Protein AF-A0A7X5IQI5-F1 (afdb_monomer_lite)

Foldseek 3Di:
DDDDDDDDDDDDDDDDDDDDDDDPPPPVVVVVVVVVVVVPVPPQFKKWKWFDDQFWIWIWIDGPVDTQPDIDTDGLVQVVCCVVVQWDWDDDDHKIWIWGDPVVVQKIKIWIWRWDDDPDPDIDIDIDIAIDRNVQVVVLSVFCNDPPGDRMDMDTGDPLQDQAAEAADDDCVLVVVQCVDPLSVVQVVVCSVPVRSDSQFNYKYWYDDPARNKTWIWTDRDPDTDDIWIQHWPDPVDSVPIHTDTDD

pLDDT: mean 82.88, std 21.62, range [30.42, 98.38]

Sequence (248 aa):
MPEAPRQGQLRRRHRPGRPGGAGTKAPETRRQQSKERKLTDMTNRIMLRAHADENTVQFRTVSAHMKSPQRFYVTYDELDRLQRDGCIITNDIHSFARLWLDKRRDRITFEFTWLTGRGFDRVEGVEQTIHLRWSAFRAFLETCRQPDGPKDFKAISLDVSRRPRLVFDGNQANLRAAIGNAQVRHKLGKALMTNFDWPDADEIHLYNDFTPYSFFFREFRGEKSCLCGGLILHGQEDMSKAYYGIHT

Radius of gyration: 30.49 Å; chains: 1; bounding box: 55×63×119 Å

Secondary structure (DSSP, 8-state):
------------PPPPPPPPP-----SHHHHHHHHHHHHHTS---PEEEEEE-SSEEEEEEE-SS-B-SS-EEEEHHHHHHHHHHSEEEEEETTEEEEEEEEGGGTEEEEEEEEEEE-SSS-EEEEEEEEEEEHHHHHHHHHHTTSTTS--EEEEEPP----PPEEEE-S--HHHHHHHHSHHHHHHHHHHHHHH---TT-SEEEEEE-SSTT-EEEEEEETTEEEEEEEEEEE-TTSTTT-EEEEE-

Structure (mmCIF, N/CA/C/O backbone):
data_AF-A0A7X5IQI5-F1
#
_entry.id   AF-A0A7X5IQI5-F1
#
loop_
_atom_site.group_PDB
_atom_site.id
_atom_site.type_symbol
_atom_site.label_atom_id
_atom_site.label_alt_id
_atom_site.label_comp_id
_atom_site.label_asym_id
_atom_site.label_entity_id
_atom_site.label_seq_id
_atom_site.pdbx_PDB_ins_code
_atom_site.Cartn_x
_atom_site.Cartn_y
_atom_site.Cartn_z
_atom_site.occupancy
_atom_site.B_iso_or_equiv
_atom_site.auth_seq_id
_atom_site.auth_comp_id
_atom_site.auth_asym_id
_atom_site.auth_atom_id
_atom_site.pdbx_PDB_model_num
ATOM 1 N N . MET A 1 1 ? 6.289 -50.576 90.627 1.00 42.94 1 MET A N 1
ATOM 2 C CA . MET A 1 1 ? 7.648 -50.201 91.081 1.00 42.94 1 MET A CA 1
ATOM 3 C C . MET A 1 1 ? 8.586 -51.299 90.605 1.00 42.94 1 MET A C 1
ATOM 5 O O . MET A 1 1 ? 8.185 -52.434 90.845 1.00 42.94 1 MET A O 1
ATOM 9 N N . PRO A 1 2 ? 9.728 -51.059 89.924 1.00 45.12 2 PRO A N 1
ATOM 10 C CA . PRO A 1 2 ? 10.553 -49.836 89.773 1.00 45.12 2 PRO A CA 1
ATOM 11 C C . PRO A 1 2 ? 10.635 -49.347 88.296 1.00 45.12 2 PRO A C 1
ATOM 13 O O . PRO A 1 2 ? 10.295 -50.089 87.384 1.00 45.12 2 PRO A O 1
ATOM 16 N N . GLU A 1 3 ? 10.739 -48.048 88.004 1.00 32.78 3 GLU A N 1
ATOM 17 C CA . GLU A 1 3 ? 11.923 -47.156 87.903 1.00 32.78 3 GLU A CA 1
ATOM 18 C C . GLU A 1 3 ? 12.832 -47.322 86.662 1.00 32.78 3 GLU A C 1
ATOM 20 O O . GLU A 1 3 ? 13.253 -48.410 86.290 1.00 32.78 3 GLU A O 1
ATOM 25 N N . ALA A 1 4 ? 13.077 -46.171 86.019 1.00 40.31 4 ALA A N 1
ATOM 26 C CA . ALA A 1 4 ? 13.769 -45.937 84.748 1.00 40.31 4 ALA A CA 1
ATOM 27 C C . ALA A 1 4 ? 15.312 -45.965 84.867 1.00 40.31 4 ALA A C 1
ATOM 29 O O . ALA A 1 4 ? 15.840 -46.036 85.975 1.00 40.31 4 ALA A O 1
ATOM 30 N N . PRO A 1 5 ? 16.055 -45.787 83.751 1.00 47.62 5 PRO A N 1
ATOM 31 C CA . PRO A 1 5 ? 16.629 -44.451 83.532 1.00 47.62 5 PRO A CA 1
ATOM 32 C C . PRO A 1 5 ? 16.702 -43.963 82.064 1.00 47.62 5 PRO A C 1
ATOM 34 O O . PRO A 1 5 ? 16.389 -44.656 81.104 1.00 47.62 5 PRO A O 1
ATOM 37 N N . ARG A 1 6 ? 17.071 -42.678 81.961 1.00 38.44 6 ARG A N 1
ATOM 38 C CA . ARG A 1 6 ? 17.030 -41.730 80.831 1.00 38.44 6 ARG A CA 1
ATOM 39 C C . ARG A 1 6 ? 18.225 -41.811 79.858 1.00 38.44 6 ARG A C 1
ATOM 41 O O . ARG A 1 6 ? 19.259 -42.363 80.204 1.00 38.44 6 ARG A O 1
ATOM 48 N N . GLN A 1 7 ? 18.087 -41.005 78.787 1.00 33.41 7 GLN A N 1
ATOM 49 C CA . GLN A 1 7 ? 19.075 -40.354 77.885 1.00 33.41 7 GLN A CA 1
ATOM 50 C C . GLN A 1 7 ? 19.042 -40.932 76.456 1.00 33.41 7 GLN A C 1
ATOM 52 O O . GLN A 1 7 ? 19.034 -42.136 76.289 1.00 33.41 7 GLN A O 1
ATOM 57 N N . GLY A 1 8 ? 19.002 -40.177 75.355 1.00 30.62 8 GLY A N 1
ATOM 58 C CA . GLY A 1 8 ? 18.989 -38.740 75.118 1.00 30.62 8 GLY A CA 1
ATOM 59 C C . GLY A 1 8 ? 19.003 -38.459 73.599 1.00 30.62 8 GLY A C 1
ATOM 60 O O . GLY A 1 8 ? 19.469 -39.272 72.815 1.00 30.62 8 GLY A O 1
ATOM 61 N N . GLN A 1 9 ? 18.525 -37.264 73.241 1.00 31.56 9 GLN A N 1
ATOM 62 C CA . GLN A 1 9 ? 18.927 -36.433 72.093 1.00 31.56 9 GLN A CA 1
ATOM 63 C C . GLN A 1 9 ? 18.494 -36.705 70.623 1.00 31.56 9 GLN A C 1
ATOM 65 O O . GLN A 1 9 ? 18.705 -37.748 70.025 1.00 31.56 9 GLN A O 1
ATOM 70 N N . LEU A 1 10 ? 18.056 -35.571 70.036 1.00 32.22 10 LEU A N 1
ATOM 71 C CA . LEU A 1 10 ? 18.273 -35.056 68.669 1.00 32.22 10 LEU A CA 1
ATOM 72 C C . LEU A 1 10 ? 17.287 -35.382 67.516 1.00 32.22 10 LEU A C 1
ATOM 74 O O . LEU A 1 10 ? 17.499 -36.217 66.650 1.00 32.22 10 LEU A O 1
ATOM 78 N N . ARG A 1 11 ? 16.245 -34.530 67.467 1.00 34.34 11 ARG A N 1
ATOM 79 C CA . ARG A 1 11 ? 15.677 -33.798 66.307 1.00 34.34 11 ARG A CA 1
ATOM 80 C C . ARG A 1 11 ? 15.997 -34.318 64.892 1.00 34.34 11 ARG A C 1
ATOM 82 O O . ARG A 1 11 ? 17.095 -34.061 64.422 1.00 34.34 11 ARG A O 1
ATOM 89 N N . ARG A 1 12 ? 14.949 -34.676 64.127 1.00 32.06 12 ARG A N 1
ATOM 90 C CA . ARG A 1 12 ? 14.580 -34.049 62.827 1.00 32.06 12 ARG A CA 1
ATOM 91 C C . ARG A 1 12 ? 13.070 -34.210 62.571 1.00 32.06 12 ARG A C 1
ATOM 93 O O . ARG A 1 12 ? 12.593 -35.317 62.371 1.00 32.06 12 ARG A O 1
ATOM 100 N N . ARG A 1 13 ? 12.307 -33.107 62.576 1.00 34.66 13 ARG A N 1
ATOM 101 C CA . ARG A 1 13 ? 10.926 -33.071 62.054 1.00 34.66 13 ARG A CA 1
ATOM 102 C C . ARG A 1 13 ? 10.969 -32.608 60.599 1.00 34.66 13 ARG A C 1
ATOM 104 O O . ARG A 1 13 ? 11.389 -31.485 60.329 1.00 34.66 13 ARG A O 1
ATOM 111 N N . HIS A 1 14 ? 10.520 -33.468 59.691 1.00 32.56 14 HIS A N 1
ATOM 112 C CA . HIS A 1 14 ? 10.196 -33.119 58.311 1.00 32.56 14 HIS A CA 1
ATOM 113 C C . HIS A 1 14 ? 8.991 -32.161 58.286 1.00 32.56 14 HIS A C 1
ATOM 115 O O . HIS A 1 14 ? 7.944 -32.460 58.856 1.00 32.56 14 HIS A O 1
ATOM 121 N N . ARG A 1 15 ? 9.136 -31.015 57.612 1.00 37.78 15 ARG A N 1
ATOM 122 C CA . ARG A 1 15 ? 8.022 -30.219 57.069 1.00 37.78 15 ARG A CA 1
ATOM 123 C C . ARG A 1 15 ? 7.898 -30.552 55.577 1.00 37.78 15 ARG A C 1
ATOM 125 O O . ARG A 1 15 ? 8.928 -30.480 54.905 1.00 37.78 15 ARG A O 1
ATOM 132 N N . PRO A 1 16 ? 6.706 -30.851 55.035 1.00 35.75 16 PRO A N 1
ATOM 133 C CA . PRO A 1 16 ? 6.493 -30.809 53.597 1.00 35.75 16 PRO A CA 1
ATOM 134 C C . PRO A 1 16 ? 6.345 -29.353 53.132 1.00 35.75 16 PRO A C 1
ATOM 136 O O . PRO A 1 16 ? 5.846 -28.489 53.858 1.00 35.75 16 PRO A O 1
ATOM 139 N N . GLY A 1 17 ? 6.884 -29.093 51.943 1.00 31.91 17 GLY A N 1
ATOM 140 C CA . GLY A 1 17 ? 7.150 -27.771 51.390 1.00 31.91 17 GLY A CA 1
ATOM 141 C C . GLY A 1 17 ? 5.930 -26.994 50.892 1.00 31.91 17 GLY A C 1
ATOM 142 O O . GLY A 1 17 ? 4.888 -27.545 50.548 1.00 31.91 17 GLY A O 1
ATOM 143 N N . ARG A 1 18 ? 6.125 -25.672 50.830 1.00 36.66 18 ARG A N 1
ATOM 144 C CA . ARG A 1 18 ? 5.309 -24.716 50.070 1.00 36.66 18 ARG A CA 1
ATOM 145 C C . ARG A 1 18 ? 5.490 -24.956 48.561 1.00 36.66 18 ARG A C 1
ATOM 147 O O . ARG A 1 18 ? 6.628 -25.188 48.152 1.00 36.66 18 ARG A O 1
ATOM 154 N N . PRO A 1 19 ? 4.453 -24.786 47.722 1.00 37.50 19 PRO A N 1
ATOM 155 C CA . PRO A 1 19 ? 4.652 -24.640 46.287 1.00 37.50 19 PRO A CA 1
ATOM 156 C C . PRO A 1 19 ? 5.252 -23.258 45.993 1.00 37.50 19 PRO A C 1
ATOM 158 O O . PRO A 1 19 ? 4.780 -22.238 46.499 1.00 37.50 19 PRO A O 1
ATOM 161 N N . GLY A 1 20 ? 6.327 -23.240 45.205 1.00 30.42 20 GLY A N 1
ATOM 162 C CA . GLY A 1 20 ? 6.990 -22.027 44.739 1.00 30.42 20 GLY A CA 1
ATOM 163 C C . GLY A 1 20 ? 6.106 -21.243 43.771 1.00 30.42 20 GLY A C 1
ATOM 164 O O . GLY A 1 20 ? 5.560 -21.801 42.823 1.00 30.42 20 GLY A O 1
ATOM 165 N N . GLY A 1 21 ? 5.976 -19.941 44.020 1.00 30.89 21 GLY A N 1
ATOM 166 C CA . GLY A 1 21 ? 5.332 -19.007 43.107 1.00 30.89 21 GLY A CA 1
ATOM 167 C C . GLY A 1 21 ? 6.154 -18.84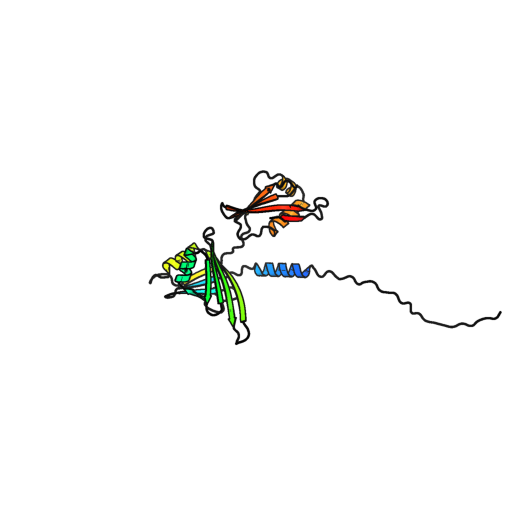4 41.831 1.00 30.89 21 GLY A C 1
ATOM 168 O O . GLY A 1 21 ? 7.329 -18.481 41.879 1.00 30.89 21 GLY A O 1
ATOM 169 N N . ALA A 1 22 ? 5.516 -19.100 40.692 1.00 32.47 22 ALA A N 1
ATOM 170 C CA . ALA A 1 22 ? 6.014 -18.730 39.380 1.00 32.47 22 ALA A CA 1
ATOM 171 C C . ALA A 1 22 ? 6.063 -17.197 39.281 1.00 32.47 22 ALA A C 1
ATOM 173 O O . ALA A 1 22 ? 5.034 -16.522 39.289 1.00 32.47 22 ALA A O 1
ATOM 174 N N . GLY A 1 23 ? 7.275 -16.646 39.223 1.00 32.38 23 GLY A N 1
ATOM 175 C CA . GLY A 1 23 ? 7.504 -15.233 38.956 1.00 32.38 23 GLY A CA 1
ATOM 176 C C . GLY A 1 23 ? 7.041 -14.872 37.545 1.00 32.38 23 GLY A C 1
ATOM 177 O O . GLY A 1 23 ? 7.530 -15.409 36.552 1.00 32.38 23 GLY A O 1
ATOM 178 N N . THR A 1 24 ? 6.101 -13.940 37.468 1.00 39.72 24 THR A N 1
ATOM 179 C CA . THR A 1 24 ? 5.552 -13.332 36.256 1.00 39.72 24 THR A CA 1
ATOM 180 C C . THR A 1 24 ? 6.640 -12.542 35.510 1.00 39.72 24 THR A C 1
ATOM 182 O O . THR A 1 24 ? 6.810 -11.340 35.703 1.00 39.72 24 THR A O 1
ATOM 185 N N . LYS A 1 25 ? 7.395 -13.199 34.622 1.00 39.12 25 LYS A N 1
ATOM 186 C CA . LYS A 1 25 ? 8.221 -12.524 33.604 1.00 39.12 25 LYS A CA 1
ATOM 187 C C . LYS A 1 25 ? 7.333 -12.092 32.432 1.00 39.12 25 LYS A C 1
ATOM 189 O O . LYS A 1 25 ? 7.223 -12.803 31.442 1.00 39.12 25 LYS A O 1
ATOM 194 N N . ALA A 1 26 ? 6.660 -10.948 32.554 1.00 49.78 26 ALA A N 1
ATOM 195 C CA . ALA A 1 26 ? 5.825 -10.397 31.476 1.00 49.78 26 ALA A CA 1
ATOM 196 C C . ALA A 1 26 ? 5.802 -8.855 31.269 1.00 49.78 26 ALA A C 1
ATOM 198 O O . ALA A 1 26 ? 4.912 -8.390 30.555 1.00 49.78 26 ALA A O 1
ATOM 199 N N . PRO A 1 27 ? 6.730 -8.021 31.793 1.00 40.78 27 PRO A N 1
ATOM 200 C CA . PRO A 1 27 ? 6.817 -6.620 31.355 1.00 40.78 27 PRO A CA 1
ATOM 201 C C . PRO A 1 27 ? 7.956 -6.320 30.359 1.00 40.78 27 PRO A C 1
ATOM 203 O O . PRO A 1 27 ? 7.870 -5.327 29.634 1.00 40.78 27 PRO A O 1
ATOM 206 N N . GLU A 1 28 ? 9.001 -7.152 30.276 1.00 38.62 28 GLU A N 1
ATOM 207 C CA . GLU A 1 28 ? 10.178 -6.882 29.425 1.00 38.62 28 GLU A CA 1
ATOM 208 C C . GLU A 1 28 ? 9.929 -7.150 27.941 1.00 38.62 28 GLU A C 1
ATOM 210 O O . GLU A 1 28 ? 10.261 -6.304 27.112 1.00 38.62 28 GLU A O 1
ATOM 215 N N . THR A 1 29 ? 9.239 -8.237 27.597 1.00 44.22 29 THR A N 1
ATOM 216 C CA . THR A 1 29 ? 8.947 -8.626 26.207 1.00 44.22 29 THR A CA 1
ATOM 217 C C . THR A 1 29 ? 8.091 -7.592 25.479 1.00 44.22 29 THR A C 1
ATOM 219 O O . THR A 1 29 ? 8.309 -7.315 24.304 1.00 44.22 29 THR A O 1
ATOM 222 N N . ARG A 1 30 ? 7.156 -6.940 26.183 1.00 43.69 30 ARG A N 1
ATOM 223 C CA . ARG A 1 30 ? 6.292 -5.895 25.605 1.00 43.69 30 ARG A CA 1
ATOM 224 C C . ARG A 1 30 ? 7.033 -4.569 25.420 1.00 43.69 30 ARG A C 1
ATOM 226 O O . ARG A 1 30 ? 6.749 -3.834 24.478 1.00 43.69 30 ARG A O 1
ATOM 233 N N . ARG A 1 31 ? 7.999 -4.267 26.296 1.00 40.53 31 ARG A N 1
ATOM 234 C CA . ARG A 1 31 ? 8.907 -3.116 26.157 1.00 40.53 31 ARG A CA 1
ATOM 235 C C . ARG A 1 31 ? 9.953 -3.344 25.070 1.00 40.53 31 ARG A C 1
ATOM 237 O O . ARG A 1 31 ? 10.265 -2.385 24.378 1.00 40.53 31 ARG A O 1
ATOM 244 N N . GLN A 1 32 ? 10.450 -4.568 24.894 1.00 40.41 32 GLN A N 1
ATOM 245 C CA . GLN A 1 32 ? 11.321 -4.945 23.779 1.00 40.41 32 GLN A CA 1
ATOM 246 C C . GLN A 1 32 ? 10.571 -4.911 22.453 1.00 40.41 32 GLN A C 1
ATOM 248 O O . GLN A 1 32 ? 11.012 -4.188 21.580 1.00 40.41 32 GLN A O 1
ATOM 253 N N . GLN A 1 33 ? 9.379 -5.504 22.344 1.00 41.34 33 GLN A N 1
ATOM 254 C CA . GLN A 1 33 ? 8.552 -5.386 21.135 1.00 41.34 33 GLN A CA 1
ATOM 255 C C . GLN A 1 33 ? 8.127 -3.941 20.847 1.00 41.34 33 GLN A C 1
ATOM 257 O O . GLN A 1 33 ? 8.052 -3.543 19.694 1.00 41.34 33 GLN A O 1
ATOM 262 N N . SER A 1 34 ? 7.857 -3.123 21.871 1.00 40.16 34 SER A N 1
ATOM 263 C CA . SER A 1 34 ? 7.557 -1.696 21.687 1.00 40.16 34 SER A CA 1
ATOM 264 C C . SER A 1 34 ? 8.796 -0.865 21.351 1.00 40.16 34 SER A C 1
ATOM 266 O O . SER A 1 34 ? 8.644 0.177 20.718 1.00 40.16 34 SER A O 1
ATOM 268 N N . LYS A 1 35 ? 9.993 -1.276 21.789 1.00 38.66 35 LYS A N 1
ATOM 269 C CA . LYS A 1 35 ? 11.268 -0.664 21.396 1.00 38.66 35 LYS A CA 1
ATOM 270 C C . LYS A 1 35 ? 11.672 -1.099 19.994 1.00 38.66 35 LYS A C 1
ATOM 272 O O . LYS A 1 35 ? 12.080 -0.234 19.246 1.00 38.66 35 LYS A O 1
ATOM 277 N N . GLU A 1 36 ? 11.496 -2.364 19.621 1.00 39.19 36 GLU A N 1
ATOM 278 C CA . GLU A 1 36 ? 11.696 -2.891 18.266 1.00 39.19 36 GLU A CA 1
ATOM 279 C C . GLU A 1 36 ? 10.701 -2.268 17.294 1.00 39.19 36 GLU A C 1
ATOM 281 O O . GLU A 1 36 ? 11.128 -1.759 16.270 1.00 39.19 36 GLU A O 1
ATOM 286 N N . ARG A 1 37 ? 9.414 -2.157 17.663 1.00 40.75 37 ARG A N 1
ATOM 287 C CA . ARG A 1 37 ? 8.417 -1.396 16.889 1.00 40.75 37 ARG A CA 1
ATOM 288 C C . ARG A 1 37 ? 8.769 0.089 16.768 1.00 40.75 37 ARG A C 1
ATOM 290 O O . ARG A 1 37 ? 8.561 0.667 15.712 1.00 40.75 37 ARG A O 1
ATOM 297 N N . LYS A 1 38 ? 9.326 0.711 17.817 1.00 36.75 38 LYS A N 1
ATOM 298 C CA . LYS A 1 38 ? 9.853 2.090 17.741 1.00 36.75 38 LYS A CA 1
ATOM 299 C C . LYS A 1 38 ? 11.155 2.199 16.943 1.00 36.75 38 LYS A C 1
ATOM 301 O O . LYS A 1 38 ? 11.432 3.264 16.411 1.00 36.75 38 LYS A O 1
ATOM 306 N N . LEU A 1 39 ? 11.958 1.138 16.873 1.00 34.41 39 LEU A N 1
ATOM 307 C CA . LEU A 1 39 ? 13.209 1.103 16.115 1.00 34.41 39 LEU A CA 1
ATOM 308 C C . LEU A 1 39 ? 12.931 0.873 14.623 1.00 34.41 39 LEU A C 1
ATOM 310 O O . LEU A 1 39 ? 13.616 1.456 13.791 1.00 34.41 39 LEU A O 1
ATOM 314 N N . THR A 1 40 ? 11.885 0.110 14.285 1.00 42.06 40 THR A N 1
ATOM 315 C CA . THR A 1 40 ? 11.347 -0.005 12.917 1.00 42.06 40 THR A CA 1
ATOM 316 C C . THR A 1 40 ? 10.629 1.264 12.451 1.00 42.06 40 THR A C 1
ATOM 318 O O . THR A 1 40 ? 10.488 1.467 11.251 1.00 42.06 40 THR A O 1
ATOM 321 N N . ASP A 1 41 ? 10.215 2.125 13.388 1.00 42.53 41 ASP A N 1
ATOM 322 C CA . ASP A 1 41 ? 9.586 3.430 13.129 1.00 42.53 41 ASP A CA 1
ATOM 323 C C . ASP A 1 41 ? 10.607 4.581 12.996 1.00 42.53 41 ASP A C 1
ATOM 325 O O . ASP A 1 41 ? 10.256 5.734 12.745 1.00 42.53 41 ASP A O 1
ATOM 329 N N . MET A 1 42 ? 11.914 4.290 13.081 1.00 41.22 42 MET A N 1
ATOM 330 C CA . MET A 1 42 ? 12.880 5.140 12.388 1.00 41.22 42 MET A CA 1
ATOM 331 C C . MET A 1 42 ? 12.684 4.877 10.905 1.00 41.22 42 MET A C 1
ATOM 333 O O . MET A 1 42 ? 13.218 3.895 10.397 1.00 41.22 42 MET A O 1
ATOM 337 N N . THR A 1 43 ? 11.883 5.725 10.252 1.00 52.38 43 THR A N 1
ATOM 338 C CA . THR A 1 43 ? 11.572 5.700 8.816 1.00 52.38 43 THR A CA 1
ATOM 339 C C . THR A 1 43 ? 12.789 5.196 8.046 1.00 52.38 43 THR A C 1
ATOM 341 O O . THR A 1 43 ? 13.746 5.940 7.812 1.00 52.38 43 THR A O 1
ATOM 344 N N . ASN A 1 44 ? 12.796 3.905 7.699 1.00 62.69 44 ASN A N 1
ATOM 345 C CA . ASN A 1 44 ? 13.854 3.318 6.895 1.00 62.69 44 ASN A CA 1
ATOM 346 C C . ASN A 1 44 ? 13.611 3.885 5.499 1.00 62.69 44 ASN A C 1
ATOM 348 O O . ASN A 1 44 ? 12.866 3.317 4.708 1.00 62.69 44 ASN A O 1
ATOM 352 N N . ARG A 1 45 ? 14.117 5.100 5.255 1.00 85.19 45 ARG A N 1
ATOM 353 C CA . ARG A 1 45 ? 13.915 5.835 4.009 1.00 85.19 45 ARG A CA 1
ATOM 354 C C . ARG A 1 45 ? 14.649 5.075 2.920 1.00 85.19 45 ARG A C 1
ATOM 356 O O . ARG A 1 45 ? 15.845 5.267 2.709 1.00 85.19 45 ARG A O 1
ATOM 363 N N . ILE A 1 46 ? 13.933 4.168 2.272 1.00 93.44 46 ILE A N 1
ATOM 364 C CA . ILE A 1 46 ? 14.447 3.402 1.151 1.00 93.44 46 ILE A CA 1
ATOM 365 C C . ILE A 1 46 ? 14.291 4.270 -0.096 1.00 93.44 46 ILE A C 1
ATOM 367 O O . ILE A 1 46 ? 13.198 4.715 -0.433 1.00 93.44 46 ILE A O 1
ATOM 371 N N . MET A 1 47 ? 15.396 4.535 -0.779 1.00 96.38 47 MET A N 1
ATOM 372 C CA . MET A 1 47 ? 15.415 5.106 -2.118 1.00 96.38 47 MET A CA 1
ATOM 373 C C . MET A 1 47 ? 15.306 3.979 -3.140 1.00 96.38 47 MET A C 1
ATOM 375 O O . MET A 1 47 ? 16.129 3.062 -3.121 1.00 96.38 47 MET A O 1
ATOM 379 N N . LEU A 1 48 ? 14.367 4.094 -4.075 1.00 97.62 48 LEU A N 1
ATOM 380 C CA . LEU A 1 48 ? 14.403 3.336 -5.319 1.00 97.62 48 LEU A CA 1
ATOM 381 C C . LEU A 1 48 ? 15.218 4.118 -6.348 1.00 97.62 48 LEU A C 1
ATOM 383 O O . LEU A 1 48 ? 15.000 5.314 -6.556 1.00 97.62 48 LEU A O 1
ATOM 387 N N . ARG A 1 49 ? 16.152 3.434 -7.000 1.00 98.19 49 ARG A N 1
ATOM 388 C CA . ARG A 1 49 ? 16.827 3.900 -8.209 1.00 98.19 49 ARG A CA 1
ATOM 389 C C . ARG A 1 49 ? 16.406 2.993 -9.351 1.00 98.19 49 ARG A C 1
ATOM 391 O O . ARG A 1 49 ? 16.530 1.780 -9.223 1.00 98.19 49 ARG A O 1
ATOM 398 N N . ALA A 1 50 ? 15.940 3.585 -10.434 1.00 98.06 50 ALA A N 1
ATOM 399 C CA . ALA A 1 50 ? 15.609 2.908 -11.671 1.00 98.06 50 ALA A CA 1
ATOM 400 C C . ALA A 1 50 ? 16.526 3.433 -12.779 1.00 98.06 50 ALA A C 1
ATOM 402 O O . ALA A 1 50 ? 16.815 4.630 -12.815 1.00 98.06 50 ALA A O 1
ATOM 403 N N . HIS A 1 51 ? 16.985 2.538 -13.645 1.00 97.94 51 HIS A N 1
ATOM 404 C CA . HIS A 1 51 ? 17.750 2.867 -14.839 1.00 97.94 51 HIS A CA 1
ATOM 405 C C . HIS A 1 51 ? 17.124 2.151 -16.035 1.00 97.94 51 HIS A C 1
ATOM 407 O O . HIS A 1 51 ? 16.944 0.939 -15.982 1.00 97.94 51 HIS A O 1
ATOM 413 N N . ALA A 1 52 ? 16.743 2.893 -17.066 1.00 97.44 52 ALA A N 1
ATOM 414 C CA . ALA A 1 52 ? 16.163 2.373 -18.291 1.00 97.44 52 ALA A CA 1
ATOM 415 C C . ALA A 1 52 ? 17.272 1.947 -19.257 1.00 97.44 52 ALA A C 1
ATOM 417 O O . ALA A 1 52 ? 18.164 2.732 -19.572 1.00 97.44 52 ALA A O 1
ATOM 418 N N . ASP A 1 53 ? 17.170 0.711 -19.722 1.00 93.44 53 ASP A N 1
ATOM 419 C CA . ASP A 1 53 ? 18.022 0.087 -20.730 1.00 93.44 53 ASP A CA 1
ATOM 420 C C . ASP A 1 53 ? 17.199 -0.149 -22.017 1.00 93.44 53 ASP A C 1
ATOM 422 O O . ASP A 1 53 ? 16.039 0.271 -22.106 1.00 93.44 53 ASP A O 1
ATOM 426 N N . GLU A 1 54 ? 17.768 -0.825 -23.015 1.00 89.81 54 GLU A N 1
ATOM 427 C CA . GLU A 1 54 ? 17.134 -1.084 -24.314 1.00 89.81 54 GLU A CA 1
ATOM 428 C C . GLU A 1 54 ? 15.770 -1.771 -24.185 1.00 89.81 54 GLU A C 1
ATOM 430 O O . GLU A 1 54 ? 14.818 -1.351 -24.835 1.00 89.81 54 GLU A O 1
ATOM 435 N N . ASN A 1 55 ? 15.657 -2.784 -23.316 1.00 93.12 55 ASN A N 1
ATOM 436 C CA . ASN A 1 55 ? 14.444 -3.606 -23.174 1.00 93.12 55 ASN A CA 1
ATOM 437 C C . ASN A 1 55 ? 13.937 -3.750 -21.728 1.00 93.12 55 ASN A C 1
ATOM 439 O O . ASN A 1 55 ? 12.919 -4.405 -21.480 1.00 93.12 55 ASN A O 1
ATOM 443 N N . THR A 1 56 ? 14.651 -3.180 -20.756 1.00 96.12 56 THR A N 1
ATOM 444 C CA . THR A 1 56 ? 14.359 -3.375 -19.331 1.00 96.12 56 THR A CA 1
ATOM 445 C C . THR A 1 56 ? 14.508 -2.088 -18.535 1.00 96.12 56 THR A C 1
ATOM 447 O O . THR A 1 56 ? 15.203 -1.158 -18.935 1.00 96.12 56 THR A O 1
ATOM 450 N N . VAL A 1 57 ? 13.881 -2.056 -17.364 1.00 97.50 57 VAL A N 1
ATOM 451 C CA . VAL A 1 57 ? 14.185 -1.101 -16.306 1.00 97.50 57 VAL A CA 1
ATOM 452 C C . VAL A 1 57 ? 14.848 -1.852 -15.163 1.00 97.50 57 VAL A C 1
ATOM 454 O O . VAL A 1 57 ? 14.295 -2.783 -14.581 1.00 97.50 57 VAL A O 1
ATOM 457 N N . GLN A 1 58 ? 16.051 -1.413 -14.833 1.00 96.88 58 GLN A N 1
ATOM 458 C CA . GLN A 1 58 ? 16.869 -1.942 -13.765 1.00 96.88 58 GLN A CA 1
ATOM 459 C C . GLN A 1 58 ? 16.585 -1.195 -12.459 1.00 96.88 58 GLN A C 1
ATOM 461 O O . GLN A 1 58 ? 16.903 -0.013 -12.327 1.00 96.88 58 GLN A O 1
ATOM 466 N N . PHE A 1 59 ? 16.101 -1.899 -11.444 1.00 97.44 59 PHE A N 1
ATOM 467 C CA . PHE A 1 59 ? 15.866 -1.373 -10.106 1.00 97.44 59 PHE A CA 1
ATOM 468 C C . PHE A 1 59 ? 17.005 -1.671 -9.136 1.00 97.44 59 PHE A C 1
ATOM 470 O O . PHE A 1 59 ? 17.679 -2.703 -9.191 1.00 97.44 59 PHE A O 1
ATOM 477 N N . ARG A 1 60 ? 17.204 -0.745 -8.201 1.00 96.06 60 ARG A N 1
ATOM 478 C CA . ARG A 1 60 ? 18.083 -0.900 -7.048 1.00 96.06 60 ARG A CA 1
ATOM 479 C C . ARG A 1 60 ? 17.513 -0.155 -5.855 1.00 96.06 60 ARG A C 1
ATOM 481 O O . ARG A 1 60 ? 17.059 0.979 -6.003 1.00 96.06 60 ARG A O 1
ATOM 488 N N . THR A 1 61 ? 17.619 -0.736 -4.670 1.00 95.94 61 THR A N 1
ATOM 489 C CA . THR A 1 61 ? 17.177 -0.089 -3.431 1.00 95.94 61 THR A CA 1
ATOM 490 C C . THR A 1 61 ? 18.377 0.335 -2.597 1.00 95.94 61 THR A C 1
ATOM 492 O O . THR A 1 61 ? 19.432 -0.310 -2.598 1.00 95.94 61 THR A O 1
ATOM 495 N N . VAL A 1 62 ? 18.248 1.468 -1.914 1.00 94.62 62 VAL A N 1
ATOM 496 C CA . VAL A 1 62 ? 19.280 1.992 -1.015 1.00 94.62 62 VAL A CA 1
ATOM 497 C C . VAL A 1 62 ? 18.605 2.571 0.217 1.00 94.62 62 VAL A C 1
ATOM 499 O O . VAL A 1 62 ? 17.804 3.491 0.096 1.00 94.62 62 VAL A O 1
ATOM 502 N N . SER A 1 63 ? 18.948 2.078 1.397 1.00 91.31 63 SER A N 1
ATOM 503 C CA . SER A 1 63 ? 18.597 2.684 2.679 1.00 91.31 63 SER A CA 1
ATOM 504 C C . SER A 1 63 ? 19.854 2.927 3.513 1.00 91.31 63 SER A C 1
ATOM 506 O O . SER A 1 63 ? 20.962 2.588 3.097 1.00 91.31 63 SER A O 1
ATOM 508 N N . ALA A 1 64 ? 19.694 3.516 4.699 1.00 86.81 64 ALA A N 1
ATOM 509 C CA . ALA A 1 64 ? 20.808 3.729 5.624 1.00 86.81 64 ALA A CA 1
ATOM 510 C C . ALA A 1 64 ? 21.462 2.415 6.094 1.00 86.81 64 ALA A C 1
ATOM 512 O O . ALA A 1 64 ? 22.647 2.398 6.409 1.00 86.81 64 ALA A O 1
ATOM 513 N N . HIS A 1 65 ? 20.697 1.321 6.128 1.00 85.06 65 HIS A N 1
ATOM 514 C CA . HIS A 1 65 ? 21.129 0.046 6.706 1.00 85.06 65 HIS A CA 1
ATOM 515 C C . HIS A 1 65 ? 21.504 -0.992 5.653 1.00 85.06 65 HIS A C 1
ATOM 517 O O . HIS A 1 65 ? 22.231 -1.936 5.950 1.00 85.06 65 HIS A O 1
ATOM 523 N N . MET A 1 66 ? 20.971 -0.865 4.436 1.00 86.69 66 MET A N 1
ATOM 524 C CA . MET A 1 66 ? 21.129 -1.892 3.419 1.00 86.69 66 MET A CA 1
ATOM 525 C C . MET A 1 66 ? 20.962 -1.324 2.012 1.00 86.69 66 MET A C 1
ATOM 527 O O . MET A 1 66 ? 20.178 -0.412 1.753 1.00 86.69 66 MET A O 1
ATOM 531 N N . LYS A 1 67 ? 21.706 -1.911 1.085 1.00 91.19 67 LYS A N 1
ATOM 532 C CA . LYS A 1 67 ? 21.559 -1.733 -0.354 1.00 91.19 67 LYS A CA 1
ATOM 533 C C . LYS A 1 67 ? 21.120 -3.066 -0.933 1.00 91.19 67 LYS A C 1
ATOM 535 O O . LYS A 1 67 ? 21.643 -4.082 -0.473 1.00 91.19 67 LYS A O 1
ATOM 540 N N . SER A 1 68 ? 20.242 -3.072 -1.940 1.00 91.19 68 SER A N 1
ATOM 541 C CA . SER A 1 68 ? 19.890 -4.339 -2.585 1.00 91.19 68 SER A CA 1
ATOM 542 C C . SER A 1 68 ? 21.166 -5.076 -3.020 1.00 91.19 68 SER A C 1
ATOM 544 O O . SER A 1 68 ? 22.103 -4.436 -3.539 1.00 91.19 68 SER A O 1
ATOM 546 N N . PRO A 1 69 ? 21.225 -6.400 -2.789 1.00 89.00 69 PRO A N 1
ATOM 547 C CA . PRO A 1 69 ? 22.421 -7.194 -3.057 1.00 89.00 69 PRO A CA 1
ATOM 548 C C . PRO A 1 69 ? 22.762 -7.198 -4.548 1.00 89.00 69 PRO A C 1
ATOM 550 O O . PRO A 1 69 ? 23.931 -7.138 -4.923 1.00 89.00 69 PRO A O 1
ATOM 553 N N . GLN A 1 70 ? 21.732 -7.157 -5.390 1.00 89.62 70 GLN A N 1
ATOM 554 C CA . GLN A 1 70 ? 21.836 -7.094 -6.839 1.00 89.62 70 GLN A CA 1
ATOM 555 C C . GLN A 1 70 ? 20.909 -6.029 -7.427 1.00 89.62 70 GLN A C 1
ATOM 557 O O . GLN A 1 70 ? 20.157 -5.343 -6.722 1.00 89.62 70 GLN A O 1
ATOM 562 N N . ARG A 1 71 ? 21.042 -5.847 -8.736 1.00 93.31 71 ARG A N 1
ATOM 563 C CA . ARG A 1 71 ? 20.079 -5.127 -9.566 1.00 93.31 71 ARG A CA 1
ATOM 564 C C . ARG A 1 71 ? 18.915 -6.067 -9.866 1.00 93.31 71 ARG A C 1
ATOM 566 O O . ARG A 1 71 ? 19.149 -7.264 -9.947 1.00 93.31 71 ARG A O 1
ATOM 573 N N . PHE A 1 72 ? 17.713 -5.520 -9.985 1.00 96.00 72 PHE A N 1
ATOM 574 C CA . PHE A 1 72 ? 16.525 -6.271 -10.380 1.00 96.00 72 PHE A CA 1
ATOM 575 C C . PHE A 1 72 ? 16.042 -5.759 -11.727 1.00 96.00 72 PHE A C 1
ATOM 577 O O . PHE A 1 72 ? 15.709 -4.578 -11.829 1.00 96.00 72 PHE A O 1
ATOM 584 N N . TYR A 1 73 ? 16.004 -6.604 -12.744 1.00 96.31 73 TYR A N 1
ATOM 585 C CA . TYR A 1 73 ? 15.562 -6.215 -14.080 1.00 96.31 73 TYR A CA 1
ATOM 586 C C . TYR A 1 73 ? 14.082 -6.550 -14.280 1.00 96.31 73 TYR A C 1
ATOM 588 O O . TYR A 1 73 ? 13.651 -7.658 -13.984 1.00 96.31 73 TYR A O 1
ATOM 596 N N . VAL A 1 74 ? 13.303 -5.588 -14.780 1.00 97.19 74 VAL A N 1
ATOM 597 C CA . VAL A 1 74 ? 11.911 -5.804 -15.212 1.00 97.19 74 VAL A CA 1
ATOM 598 C C . VAL A 1 74 ? 11.786 -5.372 -16.660 1.00 97.19 74 VAL A C 1
ATOM 600 O O . VAL A 1 74 ? 12.230 -4.283 -17.024 1.00 97.19 74 VAL A O 1
ATOM 603 N N . THR A 1 75 ? 11.191 -6.214 -17.492 1.00 96.88 75 THR A N 1
ATOM 604 C CA . THR A 1 75 ? 11.013 -5.927 -18.918 1.00 96.88 75 THR A CA 1
ATOM 605 C C . THR A 1 75 ? 9.961 -4.845 -19.152 1.00 96.88 75 THR A C 1
ATOM 607 O O . THR A 1 75 ? 9.047 -4.637 -18.347 1.00 96.88 75 THR A O 1
ATOM 610 N N . TYR A 1 76 ? 10.053 -4.158 -20.290 1.00 96.69 76 TYR A N 1
ATOM 611 C CA . TYR A 1 76 ? 9.016 -3.208 -20.691 1.00 96.69 76 TYR A CA 1
ATOM 612 C C . TYR A 1 76 ? 7.638 -3.858 -20.855 1.00 96.69 76 TYR A C 1
ATOM 614 O O . TYR A 1 76 ? 6.648 -3.223 -20.497 1.00 96.69 76 TYR A O 1
ATOM 622 N N . ASP A 1 77 ? 7.573 -5.115 -21.298 1.00 96.75 77 ASP A N 1
ATOM 623 C CA . ASP A 1 77 ? 6.318 -5.863 -21.430 1.00 96.75 77 ASP A CA 1
ATOM 624 C C . ASP A 1 77 ? 5.660 -6.133 -20.071 1.00 96.75 77 ASP A C 1
ATOM 626 O O . ASP A 1 77 ? 4.443 -5.998 -19.922 1.00 96.75 77 ASP A O 1
ATOM 630 N N . GLU A 1 78 ? 6.445 -6.480 -19.049 1.00 97.44 78 GLU A N 1
ATOM 631 C CA . GLU A 1 78 ? 5.945 -6.640 -17.680 1.00 97.44 78 GLU A CA 1
ATOM 632 C C . GLU A 1 78 ? 5.450 -5.312 -17.101 1.00 97.44 78 GLU A C 1
ATOM 634 O O . GLU A 1 78 ? 4.395 -5.270 -16.469 1.00 97.44 78 GLU A O 1
ATOM 639 N N . LEU A 1 79 ? 6.162 -4.211 -17.351 1.00 97.25 79 LEU A N 1
ATOM 640 C CA . LEU A 1 79 ? 5.732 -2.880 -16.916 1.00 97.25 79 LEU A CA 1
ATOM 641 C C . LEU A 1 79 ? 4.458 -2.427 -17.642 1.00 97.25 79 LEU A C 1
ATOM 643 O O . LEU A 1 79 ? 3.582 -1.823 -17.022 1.00 97.25 79 LEU A O 1
ATOM 647 N N . ASP A 1 80 ? 4.298 -2.772 -18.918 1.00 96.38 80 ASP A N 1
ATOM 648 C CA . ASP A 1 80 ? 3.070 -2.506 -19.672 1.00 96.38 80 ASP A CA 1
ATOM 649 C C . ASP A 1 80 ? 1.909 -3.389 -19.175 1.00 96.38 80 ASP A C 1
ATOM 651 O O . ASP A 1 80 ? 0.766 -2.932 -19.076 1.00 96.38 80 ASP A O 1
ATOM 655 N N . ARG A 1 81 ? 2.181 -4.638 -18.765 1.00 97.25 81 ARG A N 1
ATOM 656 C CA . ARG A 1 81 ? 1.209 -5.481 -18.042 1.00 97.25 81 ARG A CA 1
ATOM 657 C C . ARG A 1 81 ? 0.822 -4.881 -16.695 1.00 97.25 81 ARG A C 1
ATOM 659 O O . ARG A 1 81 ? -0.364 -4.817 -16.405 1.00 97.25 81 ARG A O 1
ATOM 666 N N . LEU A 1 82 ? 1.763 -4.352 -15.913 1.00 97.38 82 LEU A N 1
ATOM 667 C CA . LEU A 1 82 ? 1.454 -3.657 -14.658 1.00 97.38 82 LEU A CA 1
ATOM 668 C C . LEU A 1 82 ? 0.493 -2.479 -14.875 1.00 97.38 82 LEU A C 1
ATOM 670 O O . LEU A 1 82 ? -0.423 -2.283 -14.077 1.00 97.38 82 LEU A O 1
ATOM 674 N N . GLN A 1 83 ? 0.662 -1.707 -15.951 1.00 95.19 83 GLN A N 1
ATOM 675 C CA . GLN A 1 83 ? -0.233 -0.587 -16.263 1.00 95.19 83 GLN A CA 1
ATOM 676 C C . GLN A 1 83 ? -1.661 -1.036 -16.601 1.00 95.19 83 GLN A C 1
ATOM 678 O O . GLN A 1 83 ? -2.632 -0.406 -16.147 1.00 95.19 83 GLN A O 1
ATOM 683 N N . ARG A 1 84 ? -1.774 -2.120 -17.382 1.00 95.44 84 ARG A N 1
ATOM 684 C CA . ARG A 1 84 ? -3.046 -2.716 -17.815 1.00 95.44 84 ARG A CA 1
ATOM 685 C C . ARG A 1 84 ? -3.761 -3.437 -16.675 1.00 95.44 84 ARG A C 1
ATOM 687 O O . ARG A 1 84 ? -4.896 -3.093 -16.359 1.00 95.44 84 ARG A O 1
ATOM 694 N N . ASP A 1 85 ? -3.066 -4.363 -16.028 1.00 96.44 85 ASP A N 1
ATOM 695 C CA . ASP A 1 85 ? -3.634 -5.327 -15.081 1.00 96.44 85 ASP A CA 1
ATOM 696 C C . ASP A 1 85 ? -3.629 -4.787 -13.641 1.00 96.44 85 ASP A C 1
ATOM 698 O O . ASP A 1 85 ? -4.334 -5.286 -12.767 1.00 96.44 85 ASP A O 1
ATOM 702 N N . GLY A 1 86 ? -2.834 -3.748 -13.370 1.00 95.19 86 GLY A N 1
ATOM 703 C CA . GLY A 1 86 ? -2.712 -3.122 -12.054 1.00 95.19 86 GLY A CA 1
ATOM 704 C C . GLY A 1 86 ? -1.847 -3.897 -11.060 1.00 95.19 86 GLY A C 1
ATOM 705 O O . GLY A 1 86 ? -1.571 -3.372 -9.984 1.00 95.19 86 GLY A O 1
ATOM 706 N N . CYS A 1 87 ? -1.394 -5.108 -11.393 1.00 97.12 87 CYS A N 1
ATOM 707 C CA . CYS A 1 87 ? -0.506 -5.919 -10.566 1.00 97.12 87 CYS A CA 1
ATOM 708 C C . CYS A 1 87 ? 0.332 -6.866 -11.432 1.00 97.12 87 CYS A C 1
ATOM 710 O O . CYS A 1 87 ? -0.182 -7.446 -12.384 1.00 97.12 87 CYS A O 1
ATOM 712 N N . ILE A 1 88 ? 1.591 -7.082 -11.054 1.00 98.06 88 ILE A N 1
ATOM 713 C CA . ILE A 1 88 ? 2.457 -8.138 -11.589 1.00 98.06 88 ILE A CA 1
ATOM 714 C C . ILE A 1 88 ? 3.257 -8.793 -10.461 1.00 98.06 88 ILE A C 1
ATOM 716 O O . ILE A 1 88 ? 3.507 -8.189 -9.416 1.00 98.06 88 ILE A O 1
ATOM 720 N N . ILE A 1 89 ? 3.685 -10.027 -10.702 1.00 97.06 89 ILE A N 1
ATOM 721 C CA . ILE A 1 89 ? 4.755 -10.690 -9.959 1.00 97.06 89 ILE A CA 1
ATOM 722 C C . ILE A 1 89 ? 5.815 -11.040 -10.997 1.00 97.06 89 ILE A C 1
ATOM 724 O O . ILE A 1 89 ? 5.484 -11.589 -12.046 1.00 97.06 89 ILE A O 1
ATOM 728 N N . THR A 1 90 ? 7.059 -10.681 -10.717 1.00 96.12 90 THR A N 1
ATOM 729 C CA . THR A 1 90 ? 8.208 -10.880 -11.601 1.00 96.12 90 THR A CA 1
ATOM 730 C C . THR A 1 90 ? 9.380 -11.423 -10.789 1.00 96.12 90 THR A C 1
ATOM 732 O O . THR A 1 90 ? 9.426 -11.268 -9.564 1.00 96.12 90 THR A O 1
ATOM 735 N N . ASN A 1 91 ? 10.318 -12.091 -11.448 1.00 93.62 91 ASN A N 1
ATOM 736 C CA . ASN A 1 91 ? 11.502 -12.661 -10.825 1.00 93.62 91 ASN A CA 1
ATOM 737 C C . ASN A 1 91 ? 12.742 -12.371 -11.664 1.00 93.62 91 ASN A C 1
ATOM 739 O O . ASN A 1 91 ? 12.697 -12.394 -12.889 1.00 93.62 91 ASN A O 1
ATOM 743 N N . ASP A 1 92 ? 13.859 -12.163 -10.980 1.00 89.06 92 ASP A N 1
ATOM 744 C CA . ASP A 1 92 ? 15.155 -11.925 -11.597 1.00 89.06 92 ASP A CA 1
ATOM 745 C C . ASP A 1 92 ? 16.239 -12.678 -10.819 1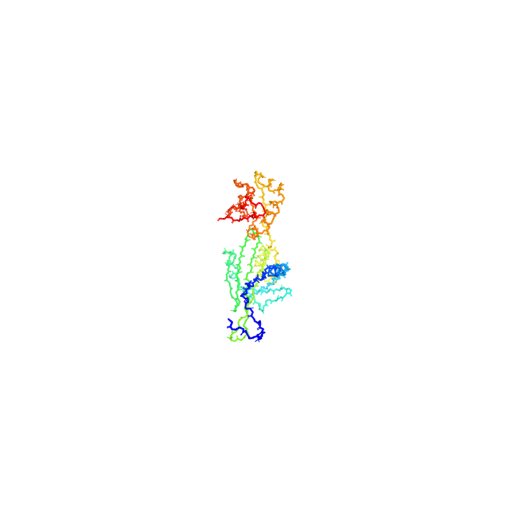.00 89.06 92 ASP A C 1
ATOM 747 O O . ASP A 1 92 ? 16.461 -12.460 -9.618 1.00 89.06 92 ASP A O 1
ATOM 751 N N . ILE A 1 93 ? 16.894 -13.610 -11.516 1.00 81.25 93 ILE A N 1
ATOM 752 C CA . ILE A 1 93 ? 17.830 -14.594 -10.962 1.00 81.25 93 ILE A CA 1
ATOM 753 C C . ILE A 1 93 ? 17.157 -15.421 -9.848 1.00 81.25 93 ILE A C 1
ATOM 755 O O . ILE A 1 93 ? 16.435 -16.376 -10.124 1.00 81.25 93 ILE A O 1
ATOM 759 N N . HIS A 1 94 ? 17.381 -15.045 -8.587 1.00 82.69 94 HIS A N 1
ATOM 760 C CA . HIS A 1 94 ? 16.826 -15.696 -7.398 1.00 82.69 94 HIS A CA 1
ATOM 761 C C . HIS A 1 94 ? 15.877 -14.783 -6.620 1.00 82.69 94 HIS A C 1
ATOM 763 O O . HIS A 1 94 ? 15.192 -15.249 -5.720 1.00 82.69 94 HIS A O 1
ATOM 769 N N . SER A 1 95 ? 15.840 -13.488 -6.930 1.00 92.25 95 SER A N 1
ATOM 770 C CA . SER A 1 95 ? 14.964 -12.543 -6.239 1.00 92.25 95 SER A CA 1
ATOM 771 C C . SER A 1 95 ? 13.615 -12.470 -6.946 1.00 92.25 95 SER A C 1
ATOM 773 O O . SER A 1 95 ? 13.524 -12.697 -8.152 1.00 92.25 95 SER A O 1
ATOM 775 N N . PHE A 1 96 ? 12.570 -12.095 -6.219 1.00 94.88 96 PHE A N 1
ATOM 776 C CA . PHE A 1 96 ? 11.266 -11.806 -6.810 1.00 94.88 96 PHE A CA 1
ATOM 777 C C . PHE A 1 96 ? 10.739 -10.460 -6.335 1.00 94.88 96 PHE A C 1
ATOM 779 O O . PHE A 1 96 ? 11.141 -9.946 -5.289 1.00 94.88 96 PHE A O 1
ATOM 786 N N . ALA A 1 97 ? 9.861 -9.874 -7.138 1.00 96.94 97 ALA A N 1
ATOM 787 C CA . ALA A 1 97 ? 9.208 -8.624 -6.828 1.00 96.94 97 ALA A CA 1
ATOM 788 C C . ALA A 1 97 ? 7.729 -8.698 -7.195 1.00 96.94 97 ALA A C 1
ATOM 790 O O . ALA A 1 97 ? 7.361 -9.119 -8.294 1.00 96.94 97 ALA A O 1
ATOM 791 N N . ARG A 1 98 ? 6.876 -8.242 -6.282 1.00 97.81 98 ARG A N 1
ATOM 792 C CA . ARG A 1 98 ? 5.471 -7.967 -6.572 1.00 97.81 98 ARG A CA 1
ATOM 793 C C . ARG A 1 98 ? 5.283 -6.466 -6.701 1.00 97.81 98 ARG A C 1
ATOM 795 O O . ARG A 1 98 ? 5.665 -5.706 -5.814 1.00 97.81 98 ARG A O 1
ATOM 802 N N . LEU A 1 99 ? 4.696 -6.041 -7.812 1.00 98.00 99 LEU A N 1
ATOM 803 C CA . LEU A 1 99 ? 4.382 -4.642 -8.073 1.00 98.00 99 LEU A CA 1
ATOM 804 C C . LEU A 1 99 ? 2.878 -4.505 -8.248 1.00 98.00 99 LEU A C 1
ATOM 806 O O . LEU A 1 99 ? 2.272 -5.294 -8.968 1.00 98.00 99 LEU A O 1
ATOM 810 N N . TRP A 1 100 ? 2.269 -3.498 -7.632 1.00 96.31 100 TRP A N 1
ATOM 811 C CA . TRP A 1 100 ? 0.857 -3.199 -7.866 1.00 96.31 100 TRP A CA 1
ATOM 812 C C . TRP A 1 100 ? 0.538 -1.719 -7.709 1.00 96.31 100 TRP A C 1
ATOM 814 O O . TRP A 1 100 ? 1.252 -0.962 -7.047 1.00 96.31 100 TRP A O 1
ATOM 824 N N . LEU A 1 101 ? -0.556 -1.319 -8.347 1.00 95.38 101 LEU A N 1
ATOM 825 C CA . LEU A 1 101 ? -1.020 0.054 -8.434 1.00 95.38 101 LEU A CA 1
ATOM 826 C C . LEU A 1 101 ? -2.245 0.266 -7.542 1.00 95.38 101 LEU A C 1
ATOM 828 O O . LEU A 1 101 ? -3.252 -0.427 -7.655 1.00 95.38 101 LEU A O 1
ATOM 832 N N . ASP A 1 102 ? -2.198 1.312 -6.728 1.00 89.31 102 ASP A N 1
ATOM 833 C CA . ASP A 1 102 ? -3.360 1.970 -6.141 1.00 89.31 102 ASP A CA 1
ATOM 834 C C . ASP A 1 102 ? -3.547 3.300 -6.883 1.00 89.31 102 ASP A C 1
ATOM 836 O O . ASP A 1 102 ? -3.059 4.356 -6.470 1.00 89.31 102 ASP A O 1
ATOM 840 N N . LYS A 1 103 ? -4.225 3.232 -8.040 1.00 85.50 103 LYS A N 1
ATOM 841 C CA . LYS A 1 103 ? -4.434 4.389 -8.929 1.00 85.50 103 LYS A CA 1
ATOM 842 C C . LYS A 1 103 ? -5.176 5.529 -8.223 1.00 85.50 103 LYS A C 1
ATOM 844 O O . LYS A 1 103 ? -4.925 6.689 -8.527 1.00 85.50 103 LYS A O 1
ATOM 849 N N . ARG A 1 104 ? -6.049 5.219 -7.256 1.00 83.25 104 ARG A N 1
ATOM 850 C CA . ARG A 1 104 ? -6.809 6.230 -6.509 1.00 83.25 104 ARG A CA 1
ATOM 851 C C . ARG A 1 104 ? -5.909 7.053 -5.595 1.00 83.25 104 ARG A C 1
ATOM 853 O O . ARG A 1 104 ? -6.110 8.255 -5.469 1.00 83.25 104 ARG A O 1
ATOM 860 N N . ARG A 1 105 ? -4.930 6.413 -4.955 1.00 82.88 105 ARG A N 1
ATOM 861 C CA . ARG A 1 105 ? -3.968 7.089 -4.072 1.00 82.88 105 ARG A CA 1
ATOM 862 C C . ARG A 1 105 ? -2.718 7.572 -4.792 1.00 82.88 105 ARG A C 1
ATOM 864 O O . ARG A 1 105 ? -1.762 7.952 -4.123 1.00 82.88 105 ARG A O 1
ATOM 871 N N . ASP A 1 106 ? -2.726 7.535 -6.124 1.00 91.62 106 ASP A N 1
ATOM 872 C CA . ASP A 1 106 ? -1.562 7.826 -6.952 1.00 91.62 106 ASP A CA 1
ATOM 873 C C . ASP A 1 106 ? -0.318 7.070 -6.458 1.00 91.62 106 ASP A C 1
ATOM 875 O O . ASP A 1 106 ? 0.741 7.653 -6.244 1.00 91.62 106 ASP A O 1
ATOM 879 N N . ARG A 1 107 ? -0.453 5.765 -6.198 1.00 92.94 107 ARG A N 1
ATOM 880 C CA . ARG A 1 107 ? 0.586 4.982 -5.523 1.00 92.94 107 ARG A CA 1
ATOM 881 C C . ARG A 1 107 ? 0.915 3.712 -6.287 1.00 92.94 107 ARG A C 1
ATOM 883 O O . ARG A 1 107 ? 0.027 2.968 -6.684 1.00 92.94 107 ARG A O 1
ATOM 890 N N . ILE A 1 108 ? 2.203 3.447 -6.439 1.00 96.62 108 ILE A N 1
ATOM 891 C CA . ILE A 1 108 ? 2.736 2.139 -6.821 1.00 96.62 108 ILE A CA 1
ATOM 892 C C . ILE A 1 108 ? 3.483 1.567 -5.622 1.00 96.62 108 ILE A C 1
ATOM 894 O O . ILE A 1 108 ? 4.233 2.290 -4.960 1.00 96.62 108 ILE A O 1
ATOM 898 N N . THR A 1 109 ? 3.276 0.284 -5.348 1.00 95.88 109 THR A N 1
ATOM 899 C CA . THR A 1 109 ? 4.039 -0.446 -4.337 1.00 95.88 109 THR A CA 1
ATOM 900 C C . THR A 1 109 ? 4.931 -1.477 -5.003 1.00 95.88 109 THR A C 1
ATOM 902 O O . THR A 1 109 ? 4.497 -2.164 -5.925 1.00 95.88 109 THR A O 1
ATOM 905 N N . PHE A 1 110 ? 6.158 -1.579 -4.508 1.00 96.94 110 PHE A N 1
ATOM 906 C CA . PHE A 1 110 ? 7.119 -2.621 -4.830 1.00 96.94 110 PHE A CA 1
ATOM 907 C C . PHE A 1 110 ? 7.377 -3.417 -3.553 1.00 96.94 110 PHE A C 1
ATOM 909 O O . PHE A 1 110 ? 7.872 -2.855 -2.579 1.00 96.94 110 PHE A O 1
ATOM 916 N N . GLU A 1 111 ? 7.057 -4.703 -3.554 1.00 95.81 111 GLU A N 1
ATOM 917 C CA . GLU A 1 111 ? 7.488 -5.667 -2.541 1.00 95.81 111 GLU A CA 1
ATOM 918 C C . GLU A 1 111 ? 8.622 -6.487 -3.141 1.00 95.81 111 GLU A C 1
ATOM 920 O O . GLU A 1 111 ? 8.379 -7.387 -3.943 1.00 95.81 111 GLU A O 1
ATOM 925 N N . PHE A 1 112 ? 9.860 -6.145 -2.794 1.00 96.19 112 PHE A N 1
ATOM 926 C CA . PHE A 1 112 ? 11.026 -6.928 -3.179 1.00 96.19 112 PHE A CA 1
ATOM 927 C C . PHE A 1 112 ? 11.323 -7.983 -2.125 1.00 96.19 112 PHE A C 1
ATOM 929 O O . PHE A 1 112 ? 11.444 -7.655 -0.944 1.00 96.19 112 PHE A O 1
ATOM 936 N N . THR A 1 113 ? 11.581 -9.204 -2.574 1.00 95.19 113 THR A N 1
ATOM 937 C CA . THR A 1 113 ? 12.238 -10.240 -1.784 1.00 95.19 113 THR A CA 1
ATOM 938 C C . THR A 1 113 ? 13.593 -10.518 -2.413 1.00 95.19 113 THR A C 1
ATOM 940 O O . THR A 1 113 ? 13.716 -11.203 -3.432 1.00 95.19 113 THR A O 1
ATOM 943 N N . TRP A 1 114 ? 14.625 -9.935 -1.808 1.00 93.62 114 TRP A N 1
ATOM 944 C CA . TRP A 1 114 ? 16.006 -10.093 -2.237 1.00 93.62 114 TRP A CA 1
ATOM 945 C C . TRP A 1 114 ? 16.556 -11.398 -1.701 1.00 93.62 114 TRP A C 1
ATOM 947 O O . TRP A 1 114 ? 16.652 -11.540 -0.485 1.00 93.62 114 TRP A O 1
ATOM 957 N N . LEU A 1 115 ? 16.959 -12.312 -2.579 1.00 90.81 115 LEU A N 1
ATOM 958 C CA . LEU A 1 115 ? 17.623 -13.553 -2.186 1.00 90.81 115 LEU A CA 1
ATOM 959 C C . LEU A 1 115 ? 19.093 -13.532 -2.603 1.00 90.81 115 LEU A C 1
ATOM 961 O O . LEU A 1 115 ? 19.432 -13.167 -3.728 1.00 90.81 115 LEU A O 1
ATOM 965 N N . THR A 1 116 ? 19.960 -13.965 -1.691 1.00 83.88 116 THR A N 1
ATOM 966 C CA . THR A 1 116 ? 21.388 -14.180 -1.936 1.00 83.88 116 THR A CA 1
ATOM 967 C C . THR A 1 116 ? 21.779 -15.590 -1.535 1.00 83.88 116 THR A C 1
ATOM 969 O O . THR A 1 116 ? 21.518 -16.011 -0.408 1.00 83.88 116 THR A O 1
ATOM 972 N N . GLY A 1 117 ? 22.440 -16.306 -2.440 1.00 76.06 117 GLY A N 1
ATOM 973 C CA . GLY A 1 117 ? 23.046 -17.599 -2.140 1.00 76.06 117 GLY A CA 1
ATOM 974 C C . GLY A 1 117 ? 24.468 -17.418 -1.616 1.00 76.06 117 GLY A C 1
ATOM 975 O O . GLY A 1 117 ? 25.264 -16.701 -2.224 1.00 76.06 117 GLY A O 1
ATOM 976 N N . ARG A 1 118 ? 24.811 -18.080 -0.508 1.00 65.75 118 ARG A N 1
ATOM 977 C CA . ARG A 1 118 ? 26.209 -18.300 -0.110 1.00 65.75 118 ARG A CA 1
ATOM 978 C C . ARG A 1 118 ? 26.530 -19.775 -0.332 1.00 65.75 118 ARG A C 1
ATOM 980 O O . ARG A 1 118 ? 26.362 -20.578 0.574 1.00 65.75 118 ARG A O 1
ATOM 987 N N . GLY A 1 119 ? 26.984 -20.123 -1.534 1.00 61.97 119 GLY A N 1
ATOM 988 C CA . GLY A 1 119 ? 27.294 -21.515 -1.878 1.00 61.97 119 GLY A CA 1
ATOM 989 C C . GLY A 1 119 ? 26.053 -22.393 -2.082 1.00 61.97 119 GLY A C 1
ATOM 990 O O . GLY A 1 119 ? 24.944 -21.890 -2.246 1.00 61.97 119 GLY A O 1
ATOM 991 N N . PHE A 1 120 ? 26.269 -23.710 -2.130 1.00 63.78 120 PHE A N 1
ATOM 992 C CA . PHE A 1 120 ? 25.284 -24.694 -2.599 1.00 63.78 120 PHE A CA 1
ATOM 993 C C . PHE A 1 120 ? 24.179 -25.058 -1.587 1.00 63.78 120 PHE A C 1
ATOM 995 O O . PHE A 1 120 ? 23.240 -25.749 -1.971 1.00 63.78 120 PHE A O 1
ATOM 1002 N N . ASP A 1 121 ? 24.253 -24.619 -0.327 1.00 77.88 121 ASP A N 1
ATOM 1003 C CA . ASP A 1 121 ? 23.370 -25.097 0.750 1.00 77.88 121 ASP A CA 1
ATOM 1004 C C . ASP A 1 121 ? 22.685 -23.998 1.584 1.00 77.88 121 ASP A C 1
ATOM 1006 O O . ASP A 1 121 ? 21.845 -24.313 2.430 1.00 77.88 121 ASP A O 1
ATOM 1010 N N . ARG A 1 122 ? 22.986 -22.710 1.357 1.00 78.94 122 ARG A N 1
ATOM 1011 C CA . ARG A 1 122 ? 22.435 -21.616 2.173 1.00 78.94 122 ARG A CA 1
ATOM 1012 C C . ARG A 1 122 ? 21.938 -20.434 1.347 1.00 78.94 122 ARG A C 1
ATOM 1014 O O . ARG A 1 122 ? 22.695 -19.786 0.624 1.00 78.94 122 ARG A O 1
ATOM 1021 N N . VAL A 1 123 ? 20.662 -20.102 1.546 1.00 83.88 123 VAL A N 1
ATOM 1022 C CA . VAL A 1 123 ? 20.005 -18.905 1.006 1.00 83.88 123 VAL A CA 1
ATOM 1023 C C . VAL A 1 123 ? 19.688 -17.955 2.159 1.00 83.88 123 VAL A C 1
ATOM 1025 O O . VAL A 1 123 ? 19.094 -18.351 3.159 1.00 83.88 123 VAL A O 1
ATOM 1028 N N . GLU A 1 124 ? 20.102 -16.698 2.026 1.00 86.50 124 GLU A N 1
ATOM 1029 C CA . GLU A 1 124 ? 19.714 -15.592 2.907 1.00 86.50 124 GLU A CA 1
ATOM 1030 C C . GLU A 1 124 ? 18.772 -14.662 2.133 1.00 86.50 124 GLU A C 1
ATOM 1032 O O . GLU A 1 124 ? 18.956 -14.463 0.930 1.00 86.50 124 GLU A O 1
ATOM 1037 N N . GLY A 1 125 ? 17.766 -14.099 2.808 1.00 89.00 125 GLY A N 1
ATOM 1038 C CA . GLY A 1 125 ? 16.769 -13.243 2.174 1.00 89.00 125 GLY A CA 1
ATOM 1039 C C . GLY A 1 125 ? 16.407 -12.018 3.003 1.00 89.00 125 GLY A C 1
ATOM 1040 O O . GLY A 1 125 ? 16.414 -12.076 4.233 1.00 89.00 125 GLY A O 1
ATOM 1041 N N . VAL A 1 126 ? 16.091 -10.909 2.329 1.00 90.81 126 VAL A N 1
ATOM 1042 C CA . VAL A 1 126 ? 15.551 -9.700 2.965 1.00 90.81 126 VAL A CA 1
ATOM 1043 C C . VAL A 1 126 ? 14.402 -9.136 2.142 1.00 90.81 126 VAL A C 1
ATOM 1045 O O . VAL A 1 126 ? 14.512 -8.984 0.926 1.00 90.81 126 VAL A O 1
ATOM 1048 N N . GLU A 1 127 ? 13.326 -8.763 2.826 1.00 92.06 127 GLU A N 1
ATOM 1049 C CA . GLU A 1 127 ? 12.182 -8.088 2.222 1.00 92.06 127 GLU A CA 1
ATOM 1050 C C . GLU A 1 127 ? 12.314 -6.566 2.318 1.00 92.06 127 GLU A C 1
ATOM 1052 O O . GLU A 1 127 ? 12.768 -6.015 3.326 1.00 92.06 127 GLU A O 1
ATOM 1057 N N . GLN A 1 128 ? 11.919 -5.870 1.254 1.00 92.31 128 GLN A N 1
ATOM 1058 C CA . GLN A 1 128 ? 11.818 -4.417 1.226 1.00 92.31 128 GLN A CA 1
ATOM 1059 C C . GLN A 1 128 ? 10.559 -3.981 0.491 1.00 92.31 128 GLN A C 1
ATOM 1061 O O . GLN A 1 128 ? 10.416 -4.219 -0.708 1.00 92.31 128 GLN A O 1
ATOM 1066 N N . THR A 1 129 ? 9.709 -3.249 1.204 1.00 92.75 129 THR A N 1
ATOM 1067 C CA . THR A 1 129 ? 8.525 -2.611 0.632 1.00 92.75 129 THR A CA 1
ATOM 1068 C C . THR A 1 129 ? 8.800 -1.136 0.372 1.00 92.75 129 THR A C 1
ATOM 1070 O O . THR A 1 129 ? 9.319 -0.423 1.232 1.00 92.75 129 THR A O 1
ATOM 1073 N N . ILE A 1 130 ? 8.471 -0.678 -0.833 1.00 93.25 130 ILE A N 1
ATOM 1074 C CA . ILE A 1 130 ? 8.657 0.704 -1.280 1.00 93.25 130 ILE A CA 1
ATOM 1075 C C . ILE A 1 130 ? 7.354 1.203 -1.874 1.00 93.25 130 ILE A C 1
ATOM 1077 O O . ILE A 1 130 ? 6.741 0.522 -2.692 1.00 93.25 130 ILE A O 1
ATOM 1081 N N . HIS A 1 131 ? 6.983 2.431 -1.535 1.00 93.44 131 HIS A N 1
ATOM 1082 C CA . HIS A 1 131 ? 5.820 3.099 -2.101 1.00 93.44 131 HIS A CA 1
ATOM 1083 C C . HIS A 1 131 ? 6.256 4.366 -2.813 1.00 93.44 131 HIS A C 1
ATOM 1085 O O . HIS A 1 131 ? 6.927 5.198 -2.213 1.00 93.44 131 HIS A O 1
ATOM 1091 N N . LEU A 1 132 ? 5.862 4.552 -4.067 1.00 95.81 132 LEU A N 1
ATOM 1092 C CA . LEU A 1 132 ? 6.158 5.766 -4.828 1.00 95.81 132 LEU A CA 1
ATOM 1093 C C . LEU A 1 132 ? 4.875 6.389 -5.362 1.00 95.81 132 LEU A C 1
ATOM 1095 O O . LEU A 1 132 ? 3.846 5.718 -5.450 1.00 95.81 132 LEU A O 1
ATOM 1099 N N . ARG A 1 133 ? 4.956 7.660 -5.776 1.00 95.50 133 ARG A N 1
ATOM 1100 C CA . ARG A 1 133 ? 3.880 8.261 -6.565 1.00 95.50 133 ARG A CA 1
ATOM 1101 C C . ARG A 1 133 ? 3.813 7.586 -7.927 1.00 95.50 133 ARG A C 1
ATOM 1103 O O . ARG A 1 133 ? 4.805 7.595 -8.661 1.00 95.50 133 ARG A O 1
ATOM 1110 N N . TRP A 1 134 ? 2.661 7.011 -8.255 1.00 96.25 134 TRP A N 1
ATOM 1111 C CA . TRP A 1 134 ? 2.460 6.325 -9.526 1.00 96.25 134 TRP A CA 1
ATOM 1112 C C . TRP A 1 134 ? 2.609 7.294 -10.698 1.00 96.25 134 TRP A C 1
ATOM 1114 O O . TRP A 1 134 ? 3.322 6.984 -11.639 1.00 96.25 134 TRP A O 1
ATOM 1124 N N . SER A 1 135 ? 2.038 8.491 -10.612 1.00 96.56 135 SER A N 1
ATOM 1125 C CA . SER A 1 135 ? 2.113 9.545 -11.627 1.00 96.56 135 SER A CA 1
ATOM 1126 C C . SER A 1 135 ? 3.552 9.880 -12.022 1.00 96.56 135 SER A C 1
ATOM 1128 O O . SER A 1 135 ? 3.876 9.900 -13.208 1.00 96.56 135 SER A O 1
ATOM 1130 N N . ALA A 1 136 ? 4.428 10.078 -11.034 1.00 97.00 136 ALA A N 1
ATOM 1131 C CA . ALA A 1 136 ? 5.838 10.384 -11.253 1.00 97.00 136 ALA A CA 1
ATOM 1132 C C . ALA A 1 136 ? 6.584 9.211 -11.902 1.00 97.00 136 ALA A C 1
ATOM 1134 O O . ALA A 1 136 ? 7.360 9.409 -12.834 1.00 97.00 136 ALA A O 1
ATOM 1135 N N . PHE A 1 137 ? 6.340 7.987 -11.427 1.00 97.56 137 PHE A N 1
ATOM 1136 C CA . PHE A 1 137 ? 6.982 6.804 -11.991 1.00 97.56 137 PHE A CA 1
ATOM 1137 C C . PHE A 1 137 ? 6.460 6.483 -13.402 1.00 97.56 137 PHE A C 1
ATOM 1139 O O . PHE A 1 137 ? 7.245 6.164 -14.288 1.00 97.56 137 PHE A O 1
ATOM 1146 N N . ARG A 1 138 ? 5.159 6.657 -13.651 1.00 96.81 138 ARG A N 1
ATOM 1147 C CA . ARG A 1 138 ? 4.529 6.503 -14.967 1.00 96.81 138 ARG A CA 1
ATOM 1148 C C . ARG A 1 138 ? 5.092 7.491 -15.982 1.00 96.81 138 ARG A C 1
ATOM 1150 O O . ARG A 1 138 ? 5.440 7.073 -17.076 1.00 96.81 138 ARG A O 1
ATOM 1157 N N . ALA A 1 139 ? 5.240 8.763 -15.608 1.00 96.62 139 ALA A N 1
ATOM 1158 C CA . ALA A 1 139 ? 5.840 9.771 -16.482 1.00 96.62 139 ALA A CA 1
ATOM 1159 C C . ALA A 1 139 ? 7.270 9.385 -16.901 1.00 96.62 139 ALA A C 1
ATOM 1161 O O . ALA A 1 139 ? 7.653 9.573 -18.055 1.00 96.62 139 ALA A O 1
ATOM 1162 N N . PHE A 1 140 ? 8.046 8.784 -15.990 1.00 97.56 140 PHE A N 1
ATOM 1163 C CA . PHE A 1 140 ? 9.339 8.196 -16.338 1.00 97.56 140 PHE A CA 1
ATOM 1164 C C . PHE A 1 140 ? 9.188 7.037 -17.331 1.00 97.56 140 PHE A C 1
ATOM 1166 O O . PHE A 1 140 ? 9.846 7.061 -18.363 1.00 97.56 140 PHE A O 1
ATOM 1173 N N . LEU A 1 141 ? 8.304 6.064 -17.081 1.00 96.19 141 LEU A N 1
ATOM 1174 C CA . LEU A 1 141 ? 8.102 4.921 -17.987 1.00 96.19 141 LEU A CA 1
ATOM 1175 C C . LEU A 1 141 ? 7.646 5.328 -19.398 1.00 96.19 141 LEU A C 1
ATOM 1177 O O . LEU A 1 141 ? 8.044 4.702 -20.377 1.00 96.19 141 LEU A O 1
ATOM 1181 N N . GLU A 1 142 ? 6.828 6.374 -19.507 1.00 94.69 142 GLU A N 1
ATOM 1182 C CA . GLU A 1 142 ? 6.324 6.897 -20.784 1.00 94.69 142 GLU A CA 1
ATOM 1183 C C . GLU A 1 142 ? 7.415 7.607 -21.602 1.00 94.69 142 GLU A C 1
ATOM 1185 O O . GLU A 1 142 ? 7.340 7.651 -22.829 1.00 94.69 142 GLU A O 1
ATOM 1190 N N . THR A 1 143 ? 8.442 8.146 -20.939 1.00 95.50 143 THR A N 1
ATOM 1191 C CA . THR A 1 143 ? 9.475 8.970 -21.584 1.00 95.50 143 THR A CA 1
ATOM 1192 C C . THR A 1 143 ? 10.822 8.268 -21.713 1.00 95.50 143 THR A C 1
ATOM 1194 O O . THR A 1 143 ? 11.549 8.537 -22.664 1.00 95.50 143 THR A O 1
ATOM 1197 N N . CYS A 1 144 ? 11.163 7.326 -20.831 1.00 95.56 144 CYS A N 1
ATOM 1198 C CA . CYS A 1 144 ? 12.496 6.719 -20.778 1.00 95.56 144 CYS A CA 1
ATOM 1199 C C . CYS A 1 144 ? 12.851 5.857 -21.998 1.00 95.56 144 CYS A C 1
ATOM 1201 O O . CYS A 1 144 ? 14.033 5.637 -22.267 1.00 95.56 144 CYS A O 1
ATOM 1203 N N . ARG A 1 145 ? 11.847 5.410 -22.765 1.00 92.25 145 ARG A N 1
ATOM 1204 C CA . ARG A 1 145 ? 12.023 4.649 -24.014 1.00 92.25 145 ARG A CA 1
ATOM 1205 C C . ARG A 1 145 ? 12.462 5.526 -25.192 1.00 92.25 145 ARG A C 1
ATOM 1207 O O . ARG A 1 145 ? 12.994 5.000 -26.164 1.00 92.25 145 ARG A O 1
ATOM 1214 N N . GLN A 1 146 ? 12.271 6.844 -25.113 1.00 92.69 146 GLN A N 1
ATOM 1215 C CA . GLN A 1 146 ? 12.684 7.757 -26.179 1.00 92.69 146 GLN A CA 1
ATOM 1216 C C . GLN A 1 146 ? 14.221 7.885 -26.235 1.00 92.69 146 GLN A C 1
ATOM 1218 O O . GLN A 1 146 ? 14.883 7.725 -25.198 1.00 92.69 146 GLN A O 1
ATOM 1223 N N . PRO A 1 147 ? 14.818 8.164 -27.412 1.00 89.62 147 PRO A N 1
ATOM 1224 C CA . PRO A 1 147 ? 16.270 8.323 -27.551 1.00 89.62 147 PRO A CA 1
ATOM 1225 C C . PRO A 1 147 ? 16.857 9.420 -26.649 1.00 89.62 147 PRO A C 1
ATOM 1227 O O . PRO A 1 147 ? 17.918 9.236 -26.062 1.00 89.62 147 PRO A O 1
ATOM 1230 N N . ASP A 1 148 ? 16.137 10.529 -26.501 1.00 91.69 148 ASP A N 1
ATOM 1231 C CA . ASP A 1 148 ? 16.455 11.701 -25.677 1.00 91.69 148 ASP A CA 1
ATOM 1232 C C . ASP A 1 148 ? 15.760 11.685 -24.301 1.00 91.69 148 ASP A C 1
ATOM 1234 O O . ASP A 1 148 ? 15.898 12.614 -23.503 1.00 91.69 148 ASP A O 1
ATOM 1238 N N . GLY A 1 149 ? 15.022 10.614 -24.005 1.00 92.50 149 GLY A N 1
ATOM 1239 C CA . GLY A 1 149 ? 14.299 10.440 -22.755 1.00 92.50 149 GLY A CA 1
ATOM 1240 C C . GLY A 1 149 ? 15.210 10.218 -21.542 1.00 92.50 149 GLY A C 1
ATOM 1241 O O . GLY A 1 149 ? 16.336 9.723 -21.672 1.00 92.50 149 GLY A O 1
ATOM 1242 N N . PRO A 1 150 ? 14.729 10.522 -20.322 1.00 95.75 150 PRO A N 1
ATOM 1243 C CA . PRO A 1 150 ? 15.496 10.293 -19.105 1.00 95.75 150 PRO A CA 1
ATOM 1244 C C . PRO A 1 150 ? 15.757 8.797 -18.910 1.00 95.75 150 PRO A C 1
ATOM 1246 O O . PRO A 1 150 ? 14.824 7.999 -18.871 1.00 95.75 150 PRO A O 1
ATOM 1249 N N . LYS A 1 151 ? 17.024 8.411 -18.729 1.00 97.31 151 LYS A N 1
ATOM 1250 C CA . LYS A 1 151 ? 17.383 7.014 -18.430 1.00 97.31 151 LYS A CA 1
ATOM 1251 C C . LYS A 1 151 ? 17.389 6.703 -16.942 1.00 97.31 151 LYS A C 1
ATOM 1253 O O . LYS A 1 151 ? 17.199 5.556 -16.572 1.00 97.31 151 LYS A O 1
ATOM 1258 N N . ASP A 1 152 ? 17.528 7.700 -16.075 1.00 98.00 152 ASP A N 1
ATOM 1259 C CA . ASP A 1 152 ? 17.534 7.499 -14.627 1.00 98.00 152 ASP A CA 1
ATOM 1260 C C . ASP A 1 152 ? 16.277 8.055 -13.960 1.00 98.00 152 ASP A C 1
ATOM 1262 O O . ASP A 1 152 ? 15.837 9.170 -14.237 1.00 98.00 152 ASP A O 1
ATOM 1266 N N . PHE A 1 153 ? 15.770 7.316 -12.978 1.00 98.19 153 PHE A N 1
ATOM 1267 C CA . PHE A 1 153 ? 14.741 7.778 -12.057 1.00 98.19 153 PHE A CA 1
ATOM 1268 C C . PHE A 1 153 ? 15.132 7.442 -10.620 1.00 98.19 153 PHE A C 1
ATOM 1270 O O . PHE A 1 153 ? 15.650 6.365 -10.318 1.00 98.19 153 PHE A O 1
ATOM 1277 N N . LYS A 1 154 ? 14.910 8.384 -9.703 1.00 97.88 154 LYS A N 1
ATOM 1278 C CA . LYS A 1 154 ? 15.219 8.214 -8.281 1.00 97.88 154 LYS A CA 1
ATOM 1279 C C . LYS A 1 154 ? 14.090 8.788 -7.453 1.00 97.88 154 LYS A C 1
ATOM 1281 O O . LYS A 1 154 ? 13.702 9.935 -7.655 1.00 97.88 154 LYS A O 1
ATOM 1286 N N . ALA A 1 155 ? 13.617 8.020 -6.483 1.00 96.88 155 ALA A N 1
ATOM 1287 C CA . ALA A 1 155 ? 12.608 8.493 -5.551 1.00 96.88 155 ALA A CA 1
ATOM 1288 C C . ALA A 1 155 ? 12.799 7.862 -4.172 1.00 96.88 155 ALA A C 1
ATOM 1290 O O . ALA A 1 155 ? 13.166 6.693 -4.047 1.00 96.88 155 ALA A O 1
ATOM 1291 N N . ILE A 1 156 ? 12.560 8.660 -3.134 1.00 95.81 156 ILE A N 1
ATOM 1292 C CA . ILE A 1 156 ? 12.465 8.171 -1.758 1.00 95.81 156 ILE A CA 1
ATOM 1293 C C . ILE A 1 156 ? 11.075 7.569 -1.565 1.00 95.81 156 ILE A C 1
ATOM 1295 O O . ILE A 1 156 ? 10.090 8.169 -1.997 1.00 95.81 156 ILE A O 1
ATOM 1299 N N . SER A 1 157 ? 11.009 6.408 -0.911 1.00 93.81 157 SER A N 1
ATOM 1300 C CA . SER A 1 157 ? 9.746 5.783 -0.530 1.00 93.81 157 SER A CA 1
ATOM 1301 C C . SER A 1 157 ? 8.890 6.762 0.265 1.00 93.81 157 SER A C 1
ATOM 1303 O O . SER A 1 157 ? 9.365 7.397 1.209 1.00 93.81 157 SER A O 1
ATOM 1305 N N . LEU A 1 158 ? 7.621 6.857 -0.110 1.00 89.56 158 LEU A N 1
ATOM 1306 C CA . LEU A 1 158 ? 6.607 7.572 0.639 1.00 89.56 158 LEU A CA 1
ATOM 1307 C C . LEU A 1 158 ? 6.462 6.938 2.021 1.00 89.56 158 LEU A C 1
ATOM 1309 O O . LEU A 1 158 ? 6.488 5.711 2.160 1.00 89.56 158 LEU A O 1
ATOM 1313 N N . ASP A 1 159 ? 6.273 7.788 3.023 1.00 81.00 159 ASP A N 1
ATOM 1314 C CA . ASP A 1 159 ? 5.761 7.352 4.311 1.00 81.00 159 ASP A CA 1
ATOM 1315 C C . ASP A 1 159 ? 4.260 7.096 4.149 1.00 81.00 159 ASP A C 1
ATOM 1317 O O . ASP A 1 159 ? 3.466 8.021 3.962 1.00 81.00 159 ASP A O 1
ATOM 1321 N N . VAL A 1 160 ? 3.895 5.817 4.110 1.00 71.56 160 VAL A N 1
ATOM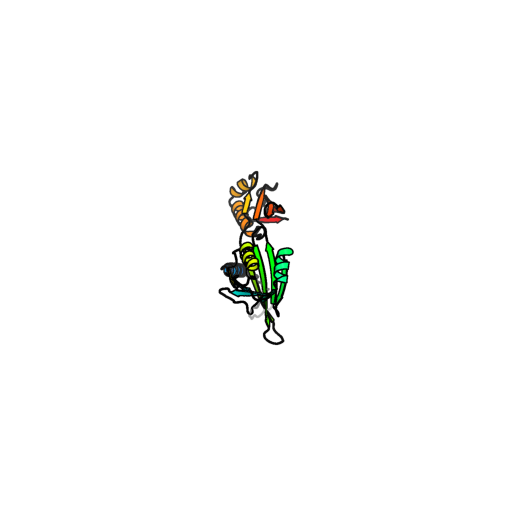 1322 C CA . VAL A 1 160 ? 2.505 5.375 3.966 1.00 71.56 160 VAL A CA 1
ATOM 1323 C C . VAL A 1 160 ? 1.846 5.085 5.306 1.00 71.56 160 VAL A C 1
ATOM 1325 O O . VAL A 1 160 ? 0.720 4.587 5.311 1.00 71.56 160 VAL A O 1
ATOM 1328 N N . SER A 1 161 ? 2.497 5.405 6.434 1.00 62.34 161 SER A N 1
ATOM 1329 C CA . SER A 1 161 ? 1.840 5.378 7.740 1.00 62.34 161 SER A CA 1
ATOM 1330 C C . SER A 1 161 ? 0.827 6.532 7.788 1.00 62.34 161 SER A C 1
ATOM 1332 O O . SER A 1 161 ? 1.057 7.647 8.255 1.00 62.34 161 SER A O 1
ATOM 1334 N N . ARG A 1 162 ? -0.337 6.289 7.189 1.00 66.94 162 ARG A N 1
ATOM 1335 C CA . ARG A 1 162 ? -1.494 7.155 7.324 1.00 66.94 162 ARG A CA 1
ATOM 1336 C C . ARG A 1 162 ? -2.553 6.350 8.037 1.00 66.94 162 ARG A C 1
ATOM 1338 O O . ARG A 1 162 ? -3.214 5.504 7.447 1.00 66.94 162 ARG A O 1
ATOM 1345 N N . ARG A 1 163 ? -2.704 6.634 9.327 1.00 77.25 163 ARG A N 1
ATOM 1346 C CA . ARG A 1 163 ? -3.904 6.219 10.043 1.00 77.25 163 ARG A CA 1
ATOM 1347 C C . ARG A 1 163 ? -5.116 6.831 9.341 1.00 77.25 163 ARG A C 1
ATOM 1349 O O . ARG A 1 163 ? -5.048 8.013 8.979 1.00 77.25 163 ARG A O 1
ATOM 1356 N N . PRO A 1 164 ? -6.200 6.067 9.156 1.00 87.56 164 PRO A N 1
ATOM 1357 C CA . PRO A 1 164 ? -7.417 6.608 8.586 1.00 87.56 164 PRO A CA 1
ATOM 1358 C C . PRO A 1 164 ? -7.919 7.774 9.434 1.00 87.56 164 PRO A C 1
ATOM 1360 O O . PRO A 1 164 ? -7.753 7.807 10.660 1.00 87.56 164 PRO A O 1
ATOM 1363 N N . ARG A 1 165 ? -8.558 8.742 8.780 1.00 88.88 165 ARG A N 1
ATOM 1364 C CA . ARG A 1 165 ? -9.220 9.838 9.484 1.00 88.88 165 ARG A CA 1
ATOM 1365 C C . ARG A 1 165 ? -10.412 9.271 10.249 1.00 88.88 165 ARG A C 1
ATOM 1367 O O . ARG A 1 165 ? -11.299 8.669 9.655 1.00 88.88 165 ARG A O 1
ATOM 1374 N N . LEU A 1 166 ? -10.439 9.462 11.563 1.00 93.75 166 LEU A N 1
ATOM 1375 C CA . LEU A 1 166 ? -11.581 9.064 12.383 1.00 93.75 166 LEU A CA 1
ATOM 1376 C C . LEU A 1 166 ? -12.616 10.188 12.373 1.00 93.75 166 LEU A C 1
ATOM 1378 O O . LEU A 1 166 ? -12.306 11.321 12.747 1.00 93.75 166 LEU A O 1
ATOM 1382 N N . VAL A 1 167 ? -13.834 9.873 11.945 1.00 95.62 167 VAL A N 1
ATOM 1383 C CA . VAL A 1 167 ? -14.939 10.827 11.823 1.00 95.62 167 VAL A CA 1
ATOM 1384 C C . VAL A 1 167 ? -16.072 10.365 12.729 1.00 95.62 167 VAL A C 1
ATOM 1386 O O . VAL A 1 167 ? -16.625 9.294 12.524 1.00 95.62 167 VAL A O 1
ATOM 1389 N N . PHE A 1 168 ? -16.429 11.156 13.740 1.00 96.31 168 PHE A N 1
ATOM 1390 C CA . PHE A 1 168 ? -17.634 10.900 14.533 1.00 96.31 168 PHE A CA 1
ATOM 1391 C C . PHE A 1 168 ? -18.824 11.570 13.859 1.00 96.31 168 PHE A C 1
ATOM 1393 O O . PHE A 1 168 ? -18.950 12.796 13.894 1.00 96.31 168 PHE A O 1
ATOM 1400 N N . ASP A 1 169 ? -19.661 10.759 13.230 1.00 89.31 169 ASP A N 1
ATOM 1401 C CA . ASP A 1 169 ? -20.678 11.198 12.283 1.00 89.31 169 ASP A CA 1
ATOM 1402 C C . ASP A 1 169 ? -22.089 11.107 12.891 1.00 89.31 169 ASP A C 1
ATOM 1404 O O . ASP A 1 169 ? -22.379 10.271 13.751 1.00 89.31 169 ASP A O 1
ATOM 1408 N N . GLY A 1 170 ? -22.976 12.003 12.463 1.00 91.19 170 GLY A N 1
ATOM 1409 C CA . GLY A 1 170 ? -24.340 12.119 12.972 1.00 91.19 170 GLY A CA 1
ATOM 1410 C C . GLY A 1 170 ? -24.437 12.525 14.450 1.00 91.19 170 GLY A C 1
ATOM 1411 O O . GLY A 1 170 ? -23.733 13.410 14.939 1.00 91.19 170 GLY A O 1
ATOM 1412 N N . ASN A 1 171 ? -25.382 11.911 15.170 1.00 91.75 171 ASN A N 1
ATOM 1413 C CA . ASN A 1 171 ? -25.587 12.156 16.598 1.00 91.75 171 ASN A CA 1
ATOM 1414 C C . ASN A 1 171 ? -24.375 11.652 17.403 1.00 91.75 171 ASN A C 1
ATOM 1416 O O . ASN A 1 171 ? -23.995 10.495 17.285 1.00 91.75 171 ASN A O 1
ATOM 1420 N N . GLN A 1 172 ? -23.826 12.477 18.294 1.00 95.31 172 GLN A N 1
ATOM 1421 C CA . GLN A 1 172 ? -22.617 12.178 19.074 1.00 95.31 172 GLN A CA 1
ATOM 1422 C C . GLN A 1 172 ? -22.895 11.889 20.562 1.00 95.31 172 GLN A C 1
ATOM 1424 O O . GLN A 1 172 ? -22.037 12.133 21.413 1.00 95.31 172 GLN A O 1
ATOM 1429 N N . ALA A 1 173 ? -24.090 11.404 20.912 1.00 96.94 173 ALA A N 1
ATOM 1430 C CA . ALA A 1 173 ? -24.468 11.111 22.297 1.00 96.94 173 ALA A CA 1
ATOM 1431 C C . ALA A 1 173 ? -23.469 10.183 23.017 1.00 96.94 173 ALA A C 1
ATOM 1433 O O . ALA A 1 173 ? -22.996 10.533 24.102 1.00 96.94 173 ALA A O 1
ATOM 1434 N N . ASN A 1 174 ? -23.066 9.064 22.400 1.00 97.38 174 ASN A N 1
ATOM 1435 C CA . ASN A 1 174 ? -22.119 8.132 23.026 1.00 97.38 174 ASN A CA 1
ATOM 1436 C C . ASN A 1 174 ? -20.718 8.730 23.134 1.00 97.38 174 ASN A C 1
ATOM 1438 O O . ASN A 1 174 ? -20.042 8.512 24.138 1.00 97.38 174 ASN A O 1
ATOM 1442 N N . LEU A 1 175 ? -20.295 9.537 22.155 1.00 97.94 175 LEU A N 1
ATOM 1443 C CA . LEU A 1 175 ? -19.024 10.257 22.225 1.00 97.94 175 LEU A CA 1
ATOM 1444 C C . LEU A 1 175 ? -19.012 11.238 23.399 1.00 97.94 175 LEU A C 1
ATOM 1446 O O . LEU A 1 175 ? -18.080 11.228 24.201 1.00 97.94 175 LEU A O 1
ATOM 1450 N N . ARG A 1 176 ? -20.056 12.063 23.531 1.00 97.81 176 ARG A N 1
ATOM 1451 C CA . ARG A 1 176 ? -20.175 13.032 24.629 1.00 97.81 176 ARG A CA 1
ATOM 1452 C C . ARG A 1 176 ? -20.191 12.330 25.984 1.00 97.81 176 ARG A C 1
ATOM 1454 O O . ARG A 1 176 ? -19.462 12.740 26.885 1.00 97.81 176 ARG A O 1
ATOM 1461 N N . ALA A 1 177 ? -20.944 11.237 26.106 1.00 97.31 177 ALA A N 1
ATOM 1462 C CA . ALA A 1 177 ? -20.969 10.425 27.317 1.00 97.31 177 ALA A CA 1
ATOM 1463 C C . ALA A 1 177 ? -19.580 9.833 27.629 1.00 97.31 177 ALA A C 1
ATOM 1465 O O . ALA A 1 177 ? -19.103 9.935 28.762 1.00 97.31 177 ALA A O 1
ATOM 1466 N N . ALA A 1 178 ? -18.902 9.259 26.629 1.00 97.38 178 ALA A N 1
ATOM 1467 C CA . ALA A 1 178 ? -17.585 8.647 26.790 1.00 97.38 178 ALA A CA 1
ATOM 1468 C C . ALA A 1 178 ? -16.522 9.672 27.196 1.00 97.38 178 ALA A C 1
ATOM 1470 O O . ALA A 1 178 ? -15.703 9.389 28.066 1.00 97.38 178 ALA A O 1
ATOM 1471 N N . ILE A 1 179 ? -16.554 10.873 26.614 1.00 96.62 179 ILE A N 1
ATOM 1472 C CA . ILE A 1 179 ? -15.657 11.975 26.981 1.00 96.62 179 ILE A CA 1
ATOM 1473 C C . ILE A 1 179 ? -15.957 12.476 28.399 1.00 96.62 179 ILE A C 1
ATOM 1475 O O . ILE A 1 179 ? -15.017 12.805 29.123 1.00 96.62 179 ILE A O 1
ATOM 1479 N N . GLY A 1 180 ? -17.225 12.493 28.821 1.00 97.19 180 GLY A N 1
ATOM 1480 C CA . GLY A 1 180 ? -17.636 12.907 30.166 1.00 97.19 180 GLY A CA 1
ATOM 1481 C C . GLY A 1 180 ? -17.114 12.004 31.292 1.00 97.19 180 GLY A C 1
ATOM 1482 O O . GLY A 1 180 ? -16.874 12.481 32.397 1.00 97.19 180 GLY A O 1
ATOM 1483 N N . ASN A 1 181 ? -16.855 10.721 31.020 1.00 96.88 181 ASN A N 1
ATOM 1484 C CA . ASN A 1 181 ? -16.310 9.778 31.998 1.00 96.88 181 ASN A CA 1
ATOM 1485 C C . ASN A 1 181 ? -14.795 9.579 31.801 1.00 96.88 181 ASN A C 1
ATOM 1487 O O . ASN A 1 181 ? -14.347 9.100 30.764 1.00 96.88 181 ASN A O 1
ATOM 1491 N N . ALA A 1 182 ? -13.980 9.893 32.815 1.00 96.44 182 ALA A N 1
ATOM 1492 C CA . ALA A 1 182 ? -12.518 9.838 32.702 1.00 96.44 182 ALA A CA 1
ATOM 1493 C C . ALA A 1 182 ? -11.949 8.442 32.394 1.00 96.44 182 ALA A C 1
ATOM 1495 O O . ALA A 1 182 ? -11.015 8.327 31.595 1.00 96.44 182 ALA A O 1
ATOM 1496 N N . GLN A 1 183 ? -12.513 7.386 32.989 1.00 95.81 183 GLN A N 1
ATOM 1497 C CA . GLN A 1 183 ? -12.059 6.014 32.755 1.00 95.81 183 GLN A CA 1
ATOM 1498 C C . GLN A 1 183 ? -12.413 5.561 31.337 1.00 95.81 183 GLN A C 1
ATOM 1500 O O . GLN A 1 183 ? -11.563 5.012 30.631 1.00 95.81 183 GLN A O 1
ATOM 1505 N N . VAL A 1 184 ? -13.642 5.842 30.899 1.00 97.50 184 VAL A N 1
ATOM 1506 C CA . VAL A 1 184 ? -14.113 5.492 29.553 1.00 97.50 184 VAL A CA 1
ATOM 1507 C C . VAL A 1 184 ? -13.357 6.286 28.494 1.00 97.50 184 VAL A C 1
ATOM 1509 O O . VAL A 1 184 ? -12.863 5.687 27.541 1.00 97.50 184 VAL A O 1
ATOM 1512 N N . ARG A 1 185 ? -13.173 7.598 28.681 1.00 97.88 185 ARG A N 1
ATOM 1513 C CA . ARG A 1 185 ? -12.403 8.467 27.778 1.00 97.88 185 ARG A CA 1
ATOM 1514 C C . ARG A 1 185 ? -10.997 7.933 27.537 1.00 97.88 185 ARG A C 1
ATOM 1516 O O . ARG A 1 185 ? -10.554 7.862 26.392 1.00 97.88 185 ARG A O 1
ATOM 1523 N N . HIS A 1 186 ? -10.298 7.529 28.600 1.00 96.69 186 HIS A N 1
ATOM 1524 C CA . HIS A 1 186 ? -8.957 6.961 28.479 1.00 96.69 186 HIS A CA 1
ATOM 1525 C C . HIS A 1 186 ? -8.959 5.649 27.677 1.00 96.69 186 HIS A C 1
ATOM 1527 O O . HIS A 1 186 ? -8.136 5.464 26.778 1.00 96.69 186 HIS A O 1
ATOM 1533 N N . LYS A 1 187 ? -9.906 4.749 27.968 1.00 97.44 187 LYS A N 1
ATOM 1534 C CA . LYS A 1 187 ? -10.046 3.467 27.261 1.00 97.44 187 LYS A CA 1
ATOM 1535 C C . LYS A 1 187 ? -10.424 3.666 25.791 1.00 97.44 187 LYS A C 1
ATOM 1537 O O . LYS A 1 187 ? -9.859 2.984 24.942 1.00 97.44 187 LYS A O 1
ATOM 1542 N N . LEU A 1 188 ? -11.308 4.620 25.494 1.00 97.44 188 LEU A N 1
ATOM 1543 C CA . LEU A 1 188 ? -11.723 4.963 24.134 1.00 97.44 188 LEU A CA 1
ATOM 1544 C C . LEU A 1 188 ? -10.540 5.512 23.343 1.00 97.44 188 LEU A C 1
ATOM 1546 O O . LEU A 1 188 ? -10.219 4.977 22.290 1.00 97.44 188 LEU A O 1
ATOM 1550 N N . GLY 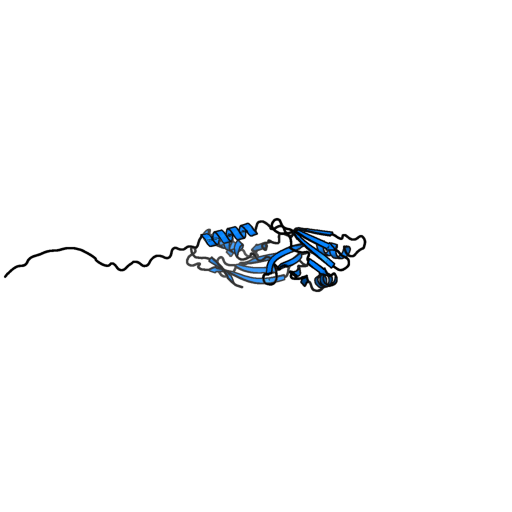A 1 189 ? -9.833 6.512 23.880 1.00 95.75 189 GLY A N 1
ATOM 1551 C CA . GLY A 1 189 ? -8.653 7.076 23.220 1.00 95.75 189 GLY A CA 1
ATOM 1552 C C . GLY A 1 189 ? -7.608 6.007 22.898 1.00 95.75 189 GLY A C 1
ATOM 1553 O O . GLY A 1 189 ? -7.083 5.963 21.788 1.00 95.75 189 GLY A O 1
ATOM 1554 N N . LYS A 1 190 ? -7.363 5.079 23.832 1.00 95.12 190 LYS A N 1
ATOM 1555 C CA . LYS A 1 190 ? -6.485 3.930 23.590 1.00 95.12 190 LYS A CA 1
ATOM 1556 C C . LYS A 1 190 ? -7.002 3.038 22.460 1.00 95.12 190 LYS A C 1
ATOM 1558 O O . LYS A 1 190 ? -6.226 2.714 21.570 1.00 95.12 190 LYS A O 1
ATOM 1563 N N . ALA A 1 191 ? -8.281 2.671 22.485 1.00 95.31 191 ALA A N 1
ATOM 1564 C CA . ALA A 1 191 ? -8.887 1.794 21.489 1.00 95.31 191 ALA A CA 1
ATOM 1565 C C . ALA A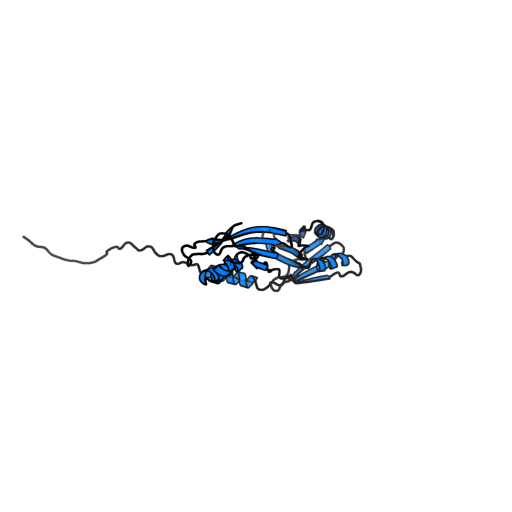 1 191 ? -8.847 2.392 20.076 1.00 95.31 191 ALA A C 1
ATOM 1567 O O . ALA A 1 191 ? -8.450 1.709 19.136 1.00 95.31 191 ALA A O 1
ATOM 1568 N N . LEU A 1 192 ? -9.169 3.682 19.930 1.00 94.38 192 LEU A N 1
ATOM 1569 C CA . LEU A 1 192 ? -9.100 4.391 18.648 1.00 94.38 192 LEU A CA 1
ATOM 1570 C C . LEU A 1 192 ? -7.679 4.385 18.068 1.00 94.38 192 LEU A C 1
ATOM 1572 O O . LEU A 1 192 ? -7.499 4.231 16.865 1.00 94.38 192 LEU A O 1
ATOM 1576 N N . MET A 1 193 ? -6.660 4.507 18.925 1.00 88.69 193 MET A N 1
ATOM 1577 C CA . MET A 1 193 ? -5.258 4.475 18.504 1.00 88.69 193 MET A CA 1
ATOM 1578 C C . MET A 1 193 ? -4.732 3.077 18.167 1.00 88.69 193 MET A C 1
ATOM 1580 O O . MET A 1 193 ? -3.697 2.987 17.507 1.00 88.69 193 MET A O 1
ATOM 1584 N N . THR A 1 194 ? -5.349 2.006 18.668 1.00 88.75 194 THR A N 1
ATOM 1585 C CA . THR A 1 194 ? -4.834 0.638 18.491 1.00 88.75 194 THR A CA 1
ATOM 1586 C C . THR A 1 194 ? -5.625 -0.187 17.495 1.00 88.75 194 THR A C 1
ATOM 1588 O O . THR A 1 194 ? -5.051 -1.082 16.887 1.00 88.75 194 THR A O 1
ATOM 1591 N N . ASN A 1 195 ? -6.921 0.079 17.344 1.00 90.25 195 ASN A N 1
ATOM 1592 C CA . ASN A 1 195 ? -7.816 -0.826 16.629 1.00 90.25 195 ASN A CA 1
ATOM 1593 C C . ASN A 1 195 ? -8.045 -0.425 15.163 1.00 90.25 195 ASN A C 1
ATOM 1595 O O . ASN A 1 195 ? -8.407 -1.286 14.371 1.00 90.25 195 ASN A O 1
ATOM 1599 N N . PHE A 1 196 ? -7.796 0.839 14.799 1.00 89.06 196 PHE A N 1
ATOM 1600 C CA . PHE A 1 196 ? -7.994 1.374 13.442 1.00 89.06 196 PHE A CA 1
ATOM 1601 C C . PHE A 1 196 ? -6.680 1.728 12.736 1.00 89.06 196 PHE A C 1
ATOM 1603 O O . PHE A 1 196 ? -6.622 2.684 11.969 1.00 89.06 196 PHE A O 1
ATOM 1610 N N . ASP A 1 197 ? -5.604 0.981 12.988 1.00 83.88 197 ASP A N 1
ATOM 1611 C CA . ASP A 1 197 ? -4.348 1.117 12.235 1.00 83.88 197 ASP A CA 1
ATOM 1612 C C . ASP A 1 197 ? -4.470 0.416 10.871 1.00 83.88 197 ASP A C 1
ATOM 1614 O O . ASP A 1 197 ? -3.823 -0.593 10.603 1.00 83.88 197 ASP A O 1
ATOM 1618 N N . TRP A 1 198 ? -5.431 0.872 10.061 1.00 85.62 198 TRP A N 1
ATOM 1619 C CA . TRP A 1 198 ? -5.840 0.240 8.805 1.00 85.62 198 TRP A CA 1
ATOM 1620 C C . TRP A 1 198 ? -5.262 1.038 7.631 1.00 85.62 198 TRP A C 1
ATOM 1622 O O . TRP A 1 198 ? -5.868 2.028 7.223 1.00 85.62 198 TRP A O 1
ATOM 1632 N N . PRO A 1 199 ? -4.099 0.643 7.078 1.00 74.75 199 PRO A N 1
ATOM 1633 C CA . PRO A 1 199 ? -3.337 1.464 6.125 1.00 74.75 199 PRO A CA 1
ATOM 1634 C C . PRO A 1 199 ? -4.046 1.678 4.779 1.00 74.75 199 PRO A C 1
ATOM 1636 O O . PRO A 1 199 ? -3.707 2.594 4.028 1.00 74.75 199 PRO A O 1
ATOM 1639 N N . ASP A 1 200 ? -5.036 0.839 4.473 1.00 78.44 200 ASP A N 1
ATOM 1640 C CA . ASP A 1 200 ? -5.845 0.933 3.260 1.00 78.44 200 ASP A CA 1
ATOM 1641 C C . ASP A 1 200 ? -7.187 1.634 3.469 1.00 78.44 200 ASP A C 1
ATOM 1643 O O . ASP A 1 200 ? -7.926 1.795 2.495 1.00 78.44 200 ASP A O 1
ATOM 1647 N N . ALA A 1 201 ? -7.508 2.073 4.686 1.00 85.88 201 ALA A N 1
ATOM 1648 C CA . ALA A 1 201 ? -8.686 2.882 4.966 1.00 85.88 201 ALA A CA 1
ATOM 1649 C C . ALA A 1 201 ? -8.350 4.369 4.782 1.00 85.88 201 ALA A C 1
ATOM 1651 O O . ALA A 1 201 ? -7.308 4.842 5.233 1.00 85.88 201 ALA A O 1
ATOM 1652 N N . ASP A 1 202 ? -9.227 5.122 4.116 1.00 85.69 202 ASP A N 1
ATOM 1653 C CA . ASP A 1 202 ? -9.092 6.582 4.064 1.00 85.69 202 ASP A CA 1
ATOM 1654 C C . ASP A 1 202 ? -9.736 7.205 5.306 1.00 85.69 202 ASP A C 1
ATOM 1656 O O . ASP A 1 202 ? -9.118 8.028 5.989 1.00 85.69 202 ASP A O 1
ATOM 1660 N N . GLU A 1 203 ? -10.952 6.760 5.631 1.00 91.88 203 GLU A N 1
ATOM 1661 C CA . GLU A 1 203 ? -11.731 7.247 6.769 1.00 91.88 203 GLU A CA 1
ATOM 1662 C C . GLU A 1 203 ? -12.431 6.094 7.488 1.00 91.88 203 GLU A C 1
ATOM 1664 O O . GLU A 1 203 ? -12.845 5.115 6.866 1.00 91.88 203 GLU A O 1
ATOM 1669 N N . ILE A 1 204 ? -12.586 6.226 8.804 1.00 95.00 204 ILE A N 1
ATOM 1670 C CA . ILE A 1 204 ? -13.476 5.385 9.604 1.00 95.00 204 ILE A CA 1
ATOM 1671 C C . ILE A 1 204 ? -14.531 6.299 10.209 1.00 95.00 204 ILE A C 1
ATOM 1673 O O . ILE A 1 204 ? -14.218 7.158 11.037 1.00 95.00 204 ILE A O 1
ATOM 1677 N N . HIS A 1 205 ? -15.779 6.104 9.801 1.00 96.44 205 HIS A N 1
ATOM 1678 C CA . HIS A 1 205 ? -16.911 6.820 10.367 1.00 96.44 205 HIS A CA 1
ATOM 1679 C C . HIS A 1 205 ? -17.442 6.043 11.566 1.00 96.44 205 HIS A C 1
ATOM 1681 O O . HIS A 1 205 ? -17.668 4.841 11.464 1.00 96.44 205 HIS A O 1
ATOM 1687 N N . LEU A 1 206 ? -17.629 6.727 12.689 1.00 97.62 206 LEU A N 1
ATOM 1688 C CA . LEU A 1 206 ? -18.106 6.202 13.963 1.00 97.62 206 LEU A CA 1
ATOM 1689 C C . LEU A 1 206 ? -19.476 6.815 14.262 1.00 97.62 206 LEU A C 1
ATOM 1691 O O . LEU A 1 206 ? -19.605 8.033 14.380 1.00 97.62 206 LEU A O 1
ATOM 1695 N N . TYR A 1 207 ? -20.470 5.953 14.422 1.00 97.12 207 TYR A N 1
ATOM 1696 C CA . TYR A 1 207 ? -21.858 6.263 14.746 1.00 97.12 207 TYR A CA 1
ATOM 1697 C C . TYR A 1 207 ? -22.184 5.711 16.134 1.00 97.12 207 TYR A C 1
ATOM 1699 O O . TYR A 1 207 ? -21.527 4.780 16.597 1.00 97.12 207 TYR A O 1
ATOM 1707 N N . ASN A 1 208 ? -23.204 6.244 16.811 1.00 97.44 208 ASN A N 1
ATOM 1708 C CA . ASN A 1 208 ? -23.640 5.647 18.077 1.00 97.44 208 ASN A CA 1
ATOM 1709 C C . ASN A 1 208 ? -24.094 4.199 17.857 1.00 97.44 208 ASN A C 1
ATOM 1711 O O . ASN A 1 208 ? -24.899 3.930 16.967 1.00 97.44 208 ASN A O 1
ATOM 1715 N N . ASP A 1 209 ? -23.614 3.300 18.708 1.00 96.06 209 ASP A N 1
ATOM 1716 C CA . ASP A 1 209 ? -24.234 1.995 18.913 1.00 96.06 209 ASP A CA 1
ATOM 1717 C C . ASP A 1 209 ? -25.377 2.104 19.938 1.00 96.06 209 ASP A C 1
ATOM 1719 O O . ASP A 1 209 ? -25.451 3.067 20.711 1.00 96.06 209 ASP A O 1
ATOM 1723 N N . PHE A 1 210 ? -26.255 1.103 19.979 1.00 92.94 210 PHE A N 1
ATOM 1724 C CA . PHE A 1 210 ? -27.300 1.001 21.002 1.00 92.94 210 PHE A CA 1
ATOM 1725 C C . PHE A 1 210 ? -26.717 0.751 22.400 1.00 92.94 210 PHE A C 1
ATOM 1727 O O . PHE A 1 210 ? -27.324 1.115 23.407 1.00 92.94 210 PHE A O 1
ATOM 1734 N N . THR A 1 211 ? -25.524 0.158 22.469 1.00 93.62 211 THR A N 1
ATOM 1735 C CA . THR A 1 211 ? -24.789 -0.059 23.713 1.00 93.62 211 THR A CA 1
ATOM 1736 C C . THR A 1 211 ? -24.163 1.259 24.194 1.00 93.62 211 THR A C 1
ATOM 1738 O O . THR A 1 211 ? -23.438 1.906 23.427 1.00 93.62 211 THR A O 1
ATOM 1741 N N . PRO A 1 212 ? -24.357 1.670 25.464 1.00 95.19 212 PRO A N 1
ATOM 1742 C CA . PRO A 1 212 ? -23.738 2.878 26.001 1.00 95.19 212 PRO A CA 1
ATOM 1743 C C . PRO A 1 212 ? -22.225 2.902 25.780 1.00 95.19 212 PRO A C 1
ATOM 1745 O O . PRO A 1 212 ? -21.551 1.870 25.861 1.00 95.19 212 PRO A O 1
ATOM 1748 N N . TYR A 1 213 ? -21.701 4.095 25.487 1.00 97.38 213 TYR A N 1
ATOM 1749 C CA . TYR A 1 213 ? -20.283 4.346 25.195 1.00 97.38 213 TYR A CA 1
ATOM 1750 C C . TYR A 1 213 ? -19.715 3.606 23.974 1.00 97.38 213 TYR A C 1
ATOM 1752 O O . TYR A 1 213 ? -18.518 3.691 23.728 1.00 97.38 213 TYR A O 1
ATOM 1760 N N . SER A 1 214 ? -20.538 2.898 23.205 1.00 97.81 214 SER A N 1
ATOM 1761 C CA . SER A 1 214 ? -20.082 2.061 22.095 1.00 97.81 214 SER A CA 1
ATOM 1762 C C . SER A 1 214 ? -20.417 2.688 20.746 1.00 97.81 214 SER A C 1
ATOM 1764 O O . SER A 1 214 ? -21.258 3.587 20.653 1.00 97.81 214 SER A O 1
ATOM 1766 N N . PHE A 1 215 ? -19.745 2.231 19.693 1.00 98.38 215 PHE A N 1
ATOM 1767 C CA . PHE A 1 215 ? -19.881 2.817 18.364 1.00 98.38 215 PHE A CA 1
ATOM 1768 C C . PHE A 1 215 ? -20.049 1.742 17.303 1.00 98.38 215 PHE A C 1
ATOM 1770 O O . PHE A 1 215 ? -19.268 0.798 17.261 1.00 98.38 215 PHE A O 1
ATOM 1777 N N . PHE A 1 216 ? -21.006 1.920 16.402 1.00 97.44 216 PHE A N 1
ATOM 1778 C CA . PHE A 1 216 ? -20.959 1.260 15.105 1.00 97.44 216 PHE A CA 1
ATOM 1779 C C . PHE A 1 216 ? -19.950 2.011 14.235 1.00 97.44 216 PHE A C 1
ATOM 1781 O O . PHE A 1 216 ? -19.914 3.240 14.263 1.00 97.44 216 PHE A O 1
ATOM 1788 N N . PHE A 1 217 ? -19.126 1.316 13.461 1.00 96.81 217 PHE A N 1
ATOM 1789 C CA . PHE A 1 217 ? -18.181 1.952 12.555 1.00 96.81 217 PHE A CA 1
ATOM 1790 C C . PHE A 1 217 ? -18.336 1.461 11.118 1.00 96.81 217 PHE A C 1
ATOM 1792 O O . PHE A 1 217 ? -18.760 0.333 10.862 1.00 96.81 217 PHE A O 1
ATOM 1799 N N . ARG A 1 218 ? -17.938 2.311 10.171 1.00 95.94 218 ARG A N 1
ATOM 1800 C CA . ARG A 1 218 ? -17.875 2.002 8.743 1.00 95.94 218 ARG A CA 1
ATOM 1801 C C . ARG A 1 218 ? -16.577 2.529 8.145 1.00 95.94 218 ARG A C 1
ATOM 1803 O O . ARG A 1 218 ? -16.239 3.698 8.310 1.00 95.94 218 ARG A O 1
ATOM 1810 N N . GLU A 1 219 ? -15.860 1.652 7.460 1.00 94.50 219 GLU A N 1
ATOM 1811 C CA . GLU A 1 219 ? -14.661 1.966 6.696 1.00 94.50 219 GLU A CA 1
ATOM 1812 C C . GLU A 1 219 ? -15.039 2.552 5.340 1.00 94.50 219 GLU A C 1
ATOM 1814 O O . GLU A 1 219 ? -15.868 1.993 4.613 1.00 94.50 219 GLU A O 1
ATOM 1819 N N . PHE A 1 220 ? -14.362 3.636 4.979 1.00 90.50 220 PHE A N 1
ATOM 1820 C CA . PHE A 1 220 ? -14.420 4.224 3.656 1.00 90.50 220 PHE A CA 1
ATOM 1821 C C . PHE A 1 220 ? -13.060 4.180 2.980 1.00 90.50 220 PHE A C 1
ATOM 1823 O O . PHE A 1 220 ? -12.015 4.534 3.538 1.00 90.50 220 PHE A O 1
ATOM 1830 N N . ARG A 1 221 ? -13.106 3.754 1.723 1.00 87.50 221 ARG A N 1
ATOM 1831 C CA . ARG A 1 221 ? -12.009 3.805 0.772 1.00 87.50 221 ARG A CA 1
ATOM 1832 C C . ARG A 1 221 ? -12.496 4.690 -0.370 1.00 87.50 221 ARG A C 1
ATOM 1834 O O . ARG A 1 221 ? -13.244 4.232 -1.238 1.00 87.50 221 ARG A O 1
ATOM 1841 N N . GLY A 1 222 ? -12.055 5.945 -0.407 1.00 80.56 222 GLY A N 1
ATOM 1842 C CA . GLY A 1 222 ? -12.648 6.988 -1.242 1.00 80.56 222 GLY A CA 1
ATOM 1843 C C . GLY A 1 222 ? -14.132 7.127 -0.908 1.00 80.56 222 GLY A C 1
ATOM 1844 O O . GLY A 1 222 ? -14.503 7.125 0.258 1.00 80.56 222 GLY A O 1
ATOM 1845 N N . GLU A 1 223 ? -14.986 7.154 -1.925 1.00 79.38 223 GLU A N 1
ATOM 1846 C CA . GLU A 1 223 ? -16.446 7.211 -1.742 1.00 79.38 223 GLU A CA 1
ATOM 1847 C C . GLU A 1 223 ? -17.090 5.838 -1.478 1.00 79.38 223 GLU A C 1
ATOM 1849 O O . GLU A 1 223 ? -18.292 5.742 -1.240 1.00 79.38 223 GLU A O 1
ATOM 1854 N N . LYS A 1 224 ? -16.317 4.745 -1.529 1.00 84.75 224 LYS A N 1
ATOM 1855 C CA . LYS A 1 224 ? -16.853 3.391 -1.357 1.00 84.75 224 LYS A CA 1
ATOM 1856 C C . LYS A 1 224 ? -16.804 2.987 0.107 1.00 84.75 224 LYS A C 1
ATOM 1858 O O . LYS A 1 224 ? -15.731 2.986 0.710 1.00 84.75 224 LYS A O 1
ATOM 1863 N N . SER A 1 225 ? -17.940 2.553 0.647 1.00 88.50 225 SER A N 1
ATOM 1864 C CA . SER A 1 225 ? -17.955 1.844 1.924 1.00 88.50 225 SER A CA 1
ATOM 1865 C C . SER A 1 225 ? -17.432 0.420 1.746 1.00 88.50 225 SER A C 1
ATOM 1867 O O . SER A 1 225 ? -17.855 -0.273 0.818 1.00 88.50 225 SER A O 1
ATOM 1869 N N . CYS A 1 226 ? -16.546 -0.014 2.637 1.00 87.31 226 CYS A N 1
ATOM 1870 C CA . CYS A 1 226 ? -15.955 -1.349 2.624 1.00 87.31 226 CYS A CA 1
ATOM 1871 C C . CYS A 1 226 ? -16.455 -2.151 3.828 1.00 87.31 226 CYS A C 1
ATOM 1873 O O . CYS A 1 226 ? -17.575 -2.659 3.803 1.00 87.31 226 CYS A O 1
ATOM 1875 N N . LEU A 1 227 ? -15.651 -2.247 4.883 1.00 92.12 227 LEU A N 1
ATOM 1876 C CA . LEU A 1 227 ? -15.975 -3.010 6.079 1.00 92.12 227 LEU A CA 1
ATOM 1877 C C . LEU A 1 227 ? -16.830 -2.188 7.059 1.00 92.12 227 LEU A C 1
ATOM 1879 O O . LEU A 1 227 ? -16.741 -0.961 7.115 1.00 92.12 227 LEU A O 1
ATOM 1883 N N . CYS A 1 228 ? -17.667 -2.846 7.855 1.00 94.81 228 CYS A N 1
ATOM 1884 C CA . CYS A 1 228 ? -18.345 -2.217 8.987 1.00 94.81 228 CYS A CA 1
ATOM 1885 C C . CYS A 1 228 ? -18.398 -3.158 10.187 1.00 94.81 228 CYS A C 1
ATOM 1887 O O . CYS A 1 228 ? -18.207 -4.358 10.031 1.00 94.81 228 CYS A O 1
ATOM 1889 N N . GLY A 1 229 ? -18.650 -2.612 11.372 1.00 96.06 229 GLY A N 1
ATOM 1890 C CA . GLY A 1 229 ? -18.627 -3.392 12.601 1.00 96.06 229 GLY A CA 1
ATOM 1891 C C . GLY A 1 229 ? -18.961 -2.573 13.840 1.00 96.06 229 GLY A C 1
ATOM 1892 O O . GLY A 1 229 ? -19.389 -1.426 13.745 1.00 96.06 229 GLY A O 1
ATOM 1893 N N . GLY A 1 230 ? -18.756 -3.158 15.015 1.00 97.44 230 GLY A N 1
ATOM 1894 C CA . GLY A 1 230 ? -18.939 -2.510 16.311 1.00 97.44 230 GLY A CA 1
ATOM 1895 C C . GLY A 1 230 ? -17.615 -2.329 17.051 1.00 97.44 230 GLY A C 1
ATOM 1896 O O . GLY A 1 230 ? -16.843 -3.271 17.192 1.00 97.44 230 GLY A O 1
ATOM 1897 N N . LEU A 1 231 ? -17.370 -1.131 17.573 1.00 97.69 231 LEU A N 1
ATOM 1898 C CA . LEU A 1 231 ? -16.407 -0.839 18.628 1.00 97.69 231 LEU A CA 1
ATOM 1899 C C . LEU A 1 231 ? -17.169 -0.792 19.959 1.00 97.69 231 LEU A C 1
ATOM 1901 O O . LEU A 1 231 ? -17.722 0.242 20.340 1.00 97.69 231 LEU A O 1
ATOM 1905 N N . ILE A 1 232 ? -17.213 -1.926 20.653 1.00 98.00 232 ILE A N 1
ATOM 1906 C CA . ILE A 1 232 ? -18.109 -2.145 21.794 1.00 98.00 232 ILE A CA 1
ATOM 1907 C C . ILE A 1 232 ? -17.337 -2.118 23.109 1.00 98.00 232 ILE A C 1
ATOM 1909 O O . ILE A 1 232 ? -16.307 -2.784 23.237 1.00 98.00 232 ILE A O 1
ATOM 1913 N N . LEU A 1 233 ? -17.834 -1.356 24.087 1.00 98.00 233 LEU A N 1
ATOM 1914 C CA . LEU A 1 233 ? -17.314 -1.342 25.452 1.00 98.00 233 LEU A CA 1
ATOM 1915 C C . LEU A 1 233 ? -17.910 -2.509 26.251 1.00 98.00 233 LEU A C 1
ATOM 1917 O O . LEU A 1 233 ? -19.075 -2.469 26.649 1.00 98.00 233 LEU A O 1
ATOM 1921 N N . HIS A 1 234 ? -17.087 -3.516 26.524 1.00 96.88 234 HIS A N 1
ATOM 1922 C CA . HIS A 1 234 ? -17.420 -4.672 27.359 1.00 96.88 234 HIS A CA 1
ATOM 1923 C C . HIS A 1 234 ? -17.122 -4.417 28.833 1.00 96.88 234 HIS A C 1
ATOM 1925 O O . HIS A 1 234 ? -16.277 -3.580 29.159 1.00 96.88 234 HIS A O 1
ATOM 1931 N N . GLY A 1 235 ? -17.749 -5.201 29.715 1.00 95.12 235 GLY A N 1
ATOM 1932 C CA . GLY A 1 235 ? -17.459 -5.208 31.151 1.00 95.12 235 GLY A CA 1
ATOM 1933 C C . GLY A 1 235 ? -17.931 -3.952 31.884 1.00 95.12 235 GLY A C 1
ATOM 1934 O O . GLY A 1 235 ? -17.237 -3.461 32.773 1.00 95.12 235 GLY A O 1
ATOM 1935 N N . GLN A 1 236 ? -19.056 -3.369 31.461 1.00 94.19 236 GLN A N 1
ATOM 1936 C CA . GLN A 1 236 ? -19.553 -2.093 31.991 1.00 94.19 236 GLN A CA 1
ATOM 1937 C C . GLN A 1 236 ? -20.002 -2.180 33.457 1.00 94.19 236 GLN A C 1
ATOM 1939 O O . GLN A 1 236 ? -20.047 -1.165 34.146 1.00 94.19 236 GLN A O 1
ATOM 1944 N N . GLU A 1 237 ? -20.275 -3.383 33.956 1.00 94.12 237 GLU A N 1
ATOM 1945 C CA . GLU A 1 237 ? -20.554 -3.658 35.363 1.00 94.12 237 GLU A CA 1
ATOM 1946 C C . GLU A 1 237 ? -19.379 -3.300 36.291 1.00 94.12 237 GLU A C 1
ATOM 1948 O O . GLU A 1 237 ? -19.591 -2.953 37.451 1.00 94.12 237 GLU A O 1
ATOM 1953 N N . ASP A 1 238 ? -18.144 -3.325 35.777 1.00 94.75 238 ASP A N 1
ATOM 1954 C CA . ASP A 1 238 ? -16.932 -2.908 36.482 1.00 94.75 238 ASP A CA 1
ATOM 1955 C C . ASP A 1 238 ? -16.060 -2.058 35.547 1.00 94.75 238 ASP A C 1
ATOM 1957 O O . ASP A 1 238 ? -15.172 -2.550 34.841 1.00 94.75 238 ASP A O 1
ATOM 1961 N N . MET A 1 239 ? -16.275 -0.738 35.577 1.00 93.38 239 MET A N 1
ATOM 1962 C CA . MET A 1 239 ? -15.552 0.220 34.727 1.00 93.38 239 MET A CA 1
ATOM 1963 C C . MET A 1 239 ? -14.028 0.171 34.895 1.00 93.38 239 MET A C 1
ATOM 1965 O O . MET A 1 239 ? -13.296 0.591 33.993 1.00 93.38 239 MET A O 1
ATOM 1969 N N . SER A 1 240 ? -13.508 -0.380 35.997 1.00 92.06 240 SER A N 1
ATOM 1970 C CA . SER A 1 240 ? -12.066 -0.592 36.137 1.00 92.06 240 SER A CA 1
ATOM 1971 C C . SER A 1 240 ? -11.559 -1.668 35.163 1.00 92.06 240 SER A C 1
ATOM 1973 O O . SER A 1 240 ? -10.524 -1.469 34.513 1.00 92.06 240 SER A O 1
ATOM 1975 N N . LYS A 1 241 ? -12.342 -2.736 34.955 1.00 94.38 241 LYS A N 1
ATOM 1976 C CA . LYS A 1 241 ? -12.046 -3.882 34.078 1.00 94.38 241 LYS A CA 1
ATOM 1977 C C . LYS A 1 241 ? -12.588 -3.743 32.658 1.00 94.38 241 LYS A C 1
ATOM 1979 O O . LYS A 1 241 ? -12.135 -4.476 31.782 1.00 94.38 241 LYS A O 1
ATOM 1984 N N . ALA A 1 242 ? -13.483 -2.786 32.416 1.00 96.56 242 ALA A N 1
ATOM 1985 C CA . ALA A 1 242 ? -14.068 -2.555 31.100 1.00 96.56 242 ALA A CA 1
ATOM 1986 C C . ALA A 1 242 ? -13.013 -2.377 29.988 1.00 96.56 242 ALA A C 1
ATOM 1988 O O . ALA A 1 242 ? -11.934 -1.813 30.219 1.00 96.56 242 ALA A O 1
ATOM 1989 N N . TYR A 1 243 ? -13.318 -2.810 28.766 1.00 96.31 243 TYR A N 1
ATOM 1990 C CA . TYR A 1 243 ? -12.424 -2.668 27.611 1.00 96.31 243 TYR A CA 1
ATOM 1991 C C . TYR A 1 243 ? -13.203 -2.587 26.297 1.00 96.31 243 TYR A C 1
ATOM 1993 O O . TYR A 1 243 ? -14.299 -3.124 26.183 1.00 96.31 243 TYR A O 1
ATOM 2001 N N . TYR A 1 244 ? -12.626 -1.924 25.294 1.00 97.94 244 TYR A N 1
ATOM 2002 C CA . TYR A 1 244 ? -13.206 -1.889 23.952 1.00 97.94 244 TYR A CA 1
ATOM 2003 C C . TYR A 1 244 ? -12.739 -3.083 23.118 1.00 97.94 244 TYR A C 1
ATOM 2005 O O . TYR A 1 244 ? -11.537 -3.349 23.052 1.00 97.94 244 TYR A O 1
ATOM 2013 N N . GLY A 1 245 ? -13.677 -3.748 22.445 1.00 95.88 245 GLY A N 1
ATOM 2014 C CA . GLY A 1 245 ? -13.417 -4.771 21.428 1.00 95.88 245 GLY A CA 1
ATOM 2015 C C . GLY A 1 245 ? -13.984 -4.370 20.065 1.00 95.88 245 GLY A C 1
ATOM 2016 O O . GLY A 1 245 ? -15.000 -3.679 20.010 1.00 95.88 245 GLY A O 1
ATOM 2017 N N . ILE A 1 246 ? -13.322 -4.793 18.982 1.00 95.12 246 ILE A N 1
ATOM 2018 C CA . ILE A 1 246 ? -13.865 -4.705 17.619 1.00 95.12 246 ILE A CA 1
ATOM 2019 C C . ILE A 1 246 ? -14.598 -6.005 17.282 1.00 95.12 246 ILE A C 1
ATOM 2021 O O . ILE A 1 246 ? -14.069 -7.086 17.529 1.00 95.12 246 ILE A O 1
ATOM 2025 N N . HIS A 1 247 ? -15.777 -5.870 16.679 1.00 93.31 247 HIS A N 1
ATOM 2026 C CA . HIS A 1 247 ? -16.560 -6.951 16.080 1.00 93.31 247 HIS A CA 1
ATOM 2027 C C . HIS A 1 247 ? -16.868 -6.579 14.633 1.00 93.31 247 HIS A C 1
ATOM 2029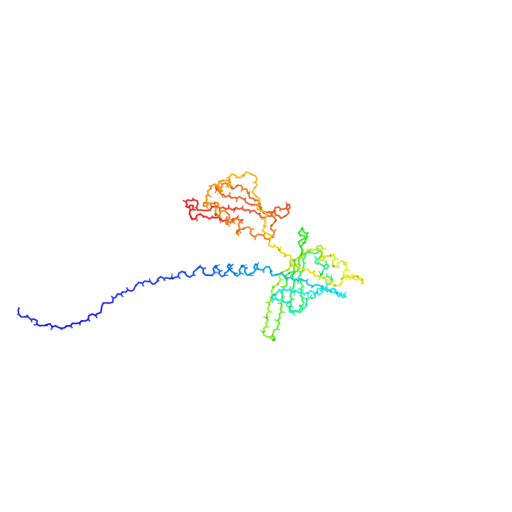 O O . HIS A 1 247 ? -17.302 -5.455 14.392 1.00 93.31 247 HIS A O 1
ATOM 2035 N N . THR A 1 248 ? -16.622 -7.484 13.692 1.00 84.69 248 THR A N 1
ATOM 2036 C CA . THR A 1 248 ? -16.745 -7.266 12.240 1.00 84.69 248 THR A CA 1
ATOM 2037 C C . THR A 1 248 ? -17.545 -8.379 11.607 1.00 84.69 248 THR A C 1
ATOM 2039 O O . THR A 1 248 ? -17.237 -9.538 11.969 1.00 84.69 248 THR A O 1
#